Protein AF-A0A971YMZ0-F1 (afdb_monomer_lite)

pLDDT: mean 79.35, std 16.56, range [36.16, 95.31]

Structure (mmCIF, N/CA/C/O backbone):
data_AF-A0A971YMZ0-F1
#
_entry.id   AF-A0A971YMZ0-F1
#
loop_
_atom_site.group_PDB
_atom_site.id
_atom_site.type_symbol
_atom_site.label_atom_id
_atom_site.label_alt_id
_atom_site.label_comp_id
_atom_site.label_asym_id
_atom_site.label_entity_id
_atom_site.label_seq_id
_atom_site.pdbx_PDB_ins_code
_atom_site.Cartn_x
_atom_site.Cartn_y
_atom_site.Cartn_z
_atom_site.occupancy
_atom_site.B_iso_or_equiv
_atom_site.auth_seq_id
_atom_site.auth_comp_id
_atom_site.auth_asym_id
_atom_site.auth_atom_id
_atom_site.pdbx_PDB_model_num
ATOM 1 N N . MET A 1 1 ? -3.255 -7.275 -17.862 1.00 39.25 1 MET A N 1
ATOM 2 C CA . MET A 1 1 ? -3.672 -7.935 -16.607 1.00 39.25 1 MET A CA 1
ATOM 3 C C . MET A 1 1 ? -2.673 -7.471 -15.562 1.00 39.25 1 MET A C 1
ATOM 5 O O . MET A 1 1 ? -1.545 -7.945 -15.569 1.00 39.25 1 MET A O 1
ATOM 9 N N . SER A 1 2 ? -3.021 -6.406 -14.845 1.00 43.81 2 SER A N 1
ATOM 10 C CA . SER A 1 2 ? -2.084 -5.549 -14.107 1.00 43.81 2 SER A CA 1
ATOM 11 C C . SER A 1 2 ? -1.554 -6.219 -12.828 1.00 43.81 2 SER A C 1
ATOM 13 O O . SER A 1 2 ? -2.246 -7.043 -12.228 1.00 43.81 2 SER A O 1
ATOM 15 N N . ILE A 1 3 ? -0.332 -5.859 -12.408 1.00 50.25 3 ILE A N 1
ATOM 16 C CA . ILE A 1 3 ? 0.429 -6.406 -11.253 1.00 50.25 3 ILE A CA 1
ATO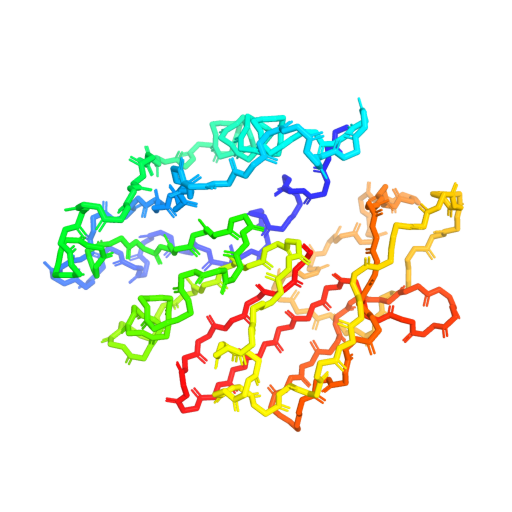M 17 C C . ILE A 1 3 ? -0.350 -6.416 -9.947 1.00 50.25 3 ILE A C 1
ATOM 19 O O . ILE A 1 3 ? -0.083 -7.233 -9.069 1.00 50.25 3 ILE A O 1
ATOM 23 N N . LEU A 1 4 ? -1.351 -5.549 -9.837 1.00 48.38 4 LEU A N 1
ATOM 24 C CA . LEU A 1 4 ? -2.265 -5.528 -8.711 1.00 48.38 4 LEU A CA 1
ATOM 25 C C . LEU A 1 4 ? -2.877 -6.899 -8.404 1.00 48.38 4 LEU A C 1
ATOM 27 O O . LEU A 1 4 ? -3.002 -7.264 -7.240 1.00 48.38 4 LEU A O 1
ATOM 31 N N . ILE A 1 5 ? -3.191 -7.696 -9.431 1.00 50.09 5 ILE A N 1
ATOM 32 C CA . ILE A 1 5 ? -3.694 -9.064 -9.248 1.00 50.09 5 ILE A CA 1
ATOM 33 C C . ILE A 1 5 ? -2.619 -9.950 -8.605 1.00 50.09 5 ILE A C 1
ATOM 35 O O . ILE A 1 5 ? -2.933 -10.796 -7.774 1.00 50.09 5 ILE A O 1
ATOM 39 N N . ILE A 1 6 ? -1.346 -9.743 -8.940 1.00 49.97 6 ILE A N 1
ATOM 40 C CA . ILE A 1 6 ? -0.251 -10.604 -8.492 1.00 49.97 6 ILE A CA 1
ATOM 41 C C . ILE A 1 6 ? 0.185 -10.278 -7.053 1.00 49.97 6 ILE A C 1
ATOM 43 O O . ILE A 1 6 ? 0.491 -11.185 -6.286 1.00 49.97 6 ILE A O 1
ATOM 47 N N . LEU A 1 7 ? 0.106 -9.015 -6.629 1.00 47.78 7 LEU A N 1
ATOM 48 C CA . LEU A 1 7 ? 0.391 -8.630 -5.240 1.00 47.78 7 LEU A CA 1
ATOM 49 C C . LEU A 1 7 ? -0.703 -9.024 -4.254 1.00 47.78 7 LEU A C 1
ATOM 51 O O . LEU A 1 7 ? -0.412 -9.475 -3.145 1.00 47.78 7 LEU A O 1
ATOM 55 N N . VAL A 1 8 ? -1.965 -8.916 -4.670 1.00 48.06 8 VAL A N 1
ATOM 56 C CA . VAL A 1 8 ? -3.108 -9.349 -3.856 1.00 48.06 8 VAL A CA 1
ATOM 57 C C . VAL A 1 8 ? -3.148 -10.886 -3.725 1.00 48.06 8 VAL A C 1
ATOM 59 O O . VAL A 1 8 ? -3.635 -11.405 -2.720 1.00 48.06 8 VAL A O 1
ATOM 62 N N . LEU A 1 9 ? -2.577 -11.624 -4.687 1.00 43.75 9 LEU A N 1
ATOM 63 C CA . LEU A 1 9 ? -2.373 -13.080 -4.613 1.00 43.75 9 LEU A CA 1
ATOM 64 C C . LEU A 1 9 ? -1.294 -13.501 -3.606 1.00 43.75 9 LEU A C 1
ATOM 66 O O . LEU A 1 9 ? -1.354 -14.604 -3.066 1.00 43.75 9 LEU A O 1
ATOM 70 N N . ALA A 1 10 ? -0.301 -12.644 -3.387 1.00 40.47 10 ALA A N 1
ATOM 71 C CA . ALA A 1 10 ? 0.931 -12.994 -2.698 1.00 40.47 10 ALA A CA 1
ATOM 72 C C . ALA A 1 10 ? 0.967 -12.474 -1.246 1.00 40.47 10 ALA A C 1
ATOM 74 O O . ALA A 1 10 ? 1.730 -12.957 -0.407 1.00 40.47 10 ALA A O 1
ATOM 75 N N . ALA A 1 11 ? 0.078 -11.541 -0.883 1.00 42.00 11 ALA A N 1
ATOM 76 C CA . ALA A 1 11 ? -0.234 -11.317 0.522 1.00 42.00 11 ALA A CA 1
ATOM 77 C C . ALA A 1 11 ? -0.819 -12.631 1.062 1.00 42.00 11 ALA A C 1
ATOM 79 O O . ALA A 1 11 ? -1.855 -13.072 0.561 1.00 42.00 11 ALA A O 1
ATOM 80 N N . PRO A 1 12 ? -0.196 -13.295 2.055 1.00 41.66 12 PRO A N 1
ATOM 81 C CA . PRO A 1 12 ? -0.757 -14.494 2.640 1.00 41.66 12 PRO A CA 1
ATOM 82 C C . PRO A 1 12 ? -1.948 -14.061 3.489 1.00 41.66 12 PRO A C 1
ATOM 84 O O . PRO A 1 12 ? -1.886 -14.007 4.715 1.00 41.66 12 PRO A O 1
ATOM 87 N N . VAL A 1 13 ? -3.067 -13.755 2.842 1.00 46.31 13 VAL A N 1
ATOM 88 C CA . VAL A 1 13 ? -4.357 -13.700 3.497 1.00 46.31 13 VAL A CA 1
ATOM 89 C C . VAL A 1 13 ? -4.740 -15.151 3.682 1.00 46.31 13 VAL A C 1
ATOM 91 O O . VAL A 1 13 ? -5.594 -15.711 2.997 1.00 46.31 13 VAL A O 1
ATOM 94 N N . ASN A 1 14 ? -4.100 -15.798 4.654 1.00 40.12 14 ASN A N 1
ATOM 95 C CA . ASN A 1 14 ? -4.758 -16.902 5.306 1.00 40.12 14 ASN A CA 1
ATOM 96 C C . ASN A 1 14 ? -5.957 -16.256 6.007 1.00 40.12 14 ASN A C 1
ATOM 98 O O . ASN A 1 14 ? -5.883 -15.823 7.153 1.00 40.12 14 ASN A O 1
ATOM 102 N N . CYS A 1 15 ? -7.047 -16.086 5.261 1.00 39.59 15 CYS A N 1
ATOM 103 C CA . CYS A 1 15 ? -8.267 -15.410 5.687 1.00 39.59 15 CYS A CA 1
ATOM 104 C C . CYS A 1 15 ? -8.826 -16.096 6.949 1.00 39.59 15 CYS A C 1
ATOM 106 O O . CYS A 1 15 ? -9.480 -15.477 7.782 1.00 39.59 15 CYS A O 1
ATOM 108 N N . ASN A 1 16 ? -8.456 -17.367 7.147 1.00 36.16 16 ASN A N 1
ATOM 109 C CA . ASN A 1 16 ? -8.701 -18.141 8.355 1.00 36.16 16 ASN A CA 1
ATOM 110 C C . ASN A 1 16 ? -7.878 -17.700 9.579 1.00 36.16 16 ASN A C 1
ATOM 112 O O . ASN A 1 16 ? -8.372 -17.858 10.685 1.00 36.16 16 ASN A O 1
ATOM 116 N N . ALA A 1 17 ? -6.674 -17.141 9.421 1.00 40.34 17 ALA A N 1
ATOM 117 C CA . ALA A 1 17 ? -5.867 -16.606 10.525 1.00 40.34 17 ALA A CA 1
ATOM 118 C C . ALA A 1 17 ? -6.336 -15.204 10.963 1.00 40.34 17 ALA A C 1
ATOM 120 O O . ALA A 1 17 ? -6.390 -14.927 12.158 1.00 40.34 17 ALA A O 1
ATOM 121 N N . LEU A 1 18 ? -6.757 -14.351 10.019 1.00 42.84 18 LEU A N 1
ATOM 122 C CA . LEU A 1 18 ? -7.286 -13.005 10.308 1.00 42.84 18 LEU A CA 1
ATOM 123 C C . LEU A 1 18 ? -8.723 -13.021 10.860 1.00 42.84 18 LEU A C 1
ATOM 125 O O . LEU A 1 18 ? -9.092 -12.141 11.633 1.00 42.84 18 LEU A O 1
ATOM 129 N N . ARG A 1 19 ? -9.526 -14.047 10.539 1.00 45.69 19 ARG A N 1
ATOM 130 C CA . ARG A 1 19 ? -10.871 -14.257 11.116 1.00 45.69 19 ARG A CA 1
ATOM 131 C C . ARG A 1 19 ? -10.877 -14.610 12.610 1.00 45.69 19 ARG A C 1
ATOM 133 O O . ARG A 1 19 ? -11.947 -14.618 13.213 1.00 45.69 19 ARG A O 1
ATOM 140 N N . VAL A 1 20 ? -9.724 -14.921 13.207 1.00 44.94 20 VAL A N 1
ATOM 141 C CA . VAL A 1 20 ? -9.616 -15.261 14.639 1.00 44.94 20 VAL A CA 1
ATOM 142 C C . VAL A 1 20 ? -9.554 -14.003 15.520 1.00 44.94 20 VAL A C 1
ATOM 144 O O . VAL A 1 20 ? -9.845 -14.073 16.716 1.00 44.94 20 VAL A O 1
ATOM 147 N N . GLU A 1 21 ? -9.261 -12.829 14.954 1.00 57.44 21 GLU A N 1
ATOM 148 C CA . GLU A 1 21 ? -9.332 -11.569 15.695 1.00 57.44 21 GLU A CA 1
ATOM 149 C C . GLU A 1 21 ? -10.782 -11.100 15.848 1.00 57.44 21 GLU A C 1
ATOM 151 O O . GLU A 1 21 ? -11.466 -10.809 14.869 1.00 57.44 21 GLU A O 1
ATOM 156 N N . LYS A 1 22 ? -11.237 -10.961 17.102 1.00 56.72 22 LYS A N 1
ATOM 157 C CA . LYS A 1 22 ? -12.625 -10.617 17.476 1.00 56.72 22 LYS A CA 1
ATOM 158 C C . LYS A 1 22 ? -13.207 -9.359 16.806 1.00 56.72 22 LYS A C 1
ATOM 160 O O . LYS A 1 22 ? -14.425 -9.212 16.815 1.00 56.72 22 LYS A O 1
ATOM 165 N N . ASN A 1 23 ? -12.376 -8.486 16.233 1.00 70.94 23 ASN A N 1
ATOM 166 C CA . ASN A 1 23 ? -12.793 -7.215 15.632 1.00 70.94 23 ASN A CA 1
ATOM 167 C C . ASN A 1 23 ? -12.508 -7.098 14.121 1.00 70.94 23 ASN A C 1
ATOM 169 O O . ASN A 1 23 ? -12.794 -6.048 13.550 1.00 70.94 23 ASN A O 1
ATOM 173 N N . CYS A 1 24 ? -11.977 -8.138 13.467 1.00 80.62 24 CYS A N 1
ATOM 174 C CA . CYS A 1 24 ? -11.703 -8.129 12.028 1.00 80.62 24 CYS A CA 1
ATOM 175 C C . CYS A 1 24 ? -12.936 -8.580 11.222 1.00 80.62 24 CYS A C 1
ATOM 177 O O . CYS A 1 24 ? -13.529 -9.620 11.506 1.00 80.62 24 CYS A O 1
ATOM 179 N N . ASN A 1 25 ? -13.327 -7.820 10.197 1.00 84.81 25 ASN A N 1
ATOM 180 C CA . ASN A 1 25 ? -14.445 -8.135 9.302 1.00 84.81 25 ASN A CA 1
ATOM 181 C C . ASN A 1 25 ? -14.030 -9.019 8.105 1.00 84.81 25 ASN A C 1
ATOM 183 O O . ASN A 1 25 ? -14.891 -9.458 7.343 1.00 84.81 25 ASN A O 1
ATOM 187 N N . GLY A 1 26 ? -12.729 -9.294 7.942 1.00 85.06 26 GLY A N 1
ATOM 188 C CA . GLY A 1 26 ? -12.182 -10.113 6.855 1.00 85.06 26 GLY A CA 1
ATOM 189 C C . GLY A 1 26 ? -12.232 -9.466 5.465 1.00 85.06 26 GLY A C 1
ATOM 190 O O . GLY A 1 26 ? -11.974 -10.158 4.483 1.00 85.06 26 GLY A O 1
ATOM 191 N N . ARG A 1 27 ? -12.590 -8.181 5.365 1.00 92.38 27 ARG A N 1
ATOM 192 C CA . ARG A 1 27 ? -12.696 -7.419 4.113 1.00 92.38 27 ARG A CA 1
ATOM 193 C C . ARG A 1 27 ? -11.502 -6.485 3.942 1.00 92.38 27 ARG A C 1
ATOM 195 O O . ARG A 1 27 ? -10.805 -6.165 4.905 1.00 92.38 27 ARG A O 1
ATOM 202 N N . VAL A 1 28 ? -11.297 -6.029 2.715 1.00 92.50 28 VAL A N 1
ATOM 203 C CA . VAL A 1 28 ? -10.295 -5.021 2.357 1.00 92.50 28 VAL A CA 1
ATOM 204 C C . VAL A 1 28 ? -10.939 -3.635 2.361 1.00 92.50 28 VAL A C 1
ATOM 206 O O . VAL A 1 28 ? -11.980 -3.438 1.740 1.00 92.50 28 VAL A O 1
ATOM 209 N N . ALA A 1 29 ? -10.326 -2.673 3.043 1.00 94.88 29 ALA A N 1
ATOM 210 C CA . ALA A 1 29 ? -10.664 -1.263 2.887 1.00 94.88 29 ALA A CA 1
ATOM 211 C C . ALA A 1 29 ? -9.838 -0.686 1.738 1.00 94.88 29 ALA A C 1
ATOM 213 O O . ALA A 1 29 ? -8.610 -0.682 1.810 1.00 94.88 29 ALA A O 1
ATOM 214 N N . VAL A 1 30 ? -10.501 -0.178 0.703 1.00 93.38 30 VAL A N 1
ATOM 215 C CA . VAL A 1 30 ? -9.860 0.598 -0.362 1.00 93.38 30 VAL A CA 1
ATOM 216 C C . VAL A 1 30 ? -10.079 2.074 -0.051 1.00 93.38 30 VAL A C 1
ATOM 218 O O . VAL A 1 30 ? -11.191 2.584 -0.193 1.00 93.38 30 VAL A O 1
ATOM 221 N N . LEU A 1 31 ? -9.030 2.736 0.431 1.00 91.81 31 LEU A N 1
ATOM 222 C CA . LEU A 1 31 ? -9.059 4.137 0.827 1.00 91.81 31 LEU A CA 1
ATOM 223 C C . LEU A 1 31 ? -9.003 5.030 -0.410 1.00 91.81 31 LEU A C 1
ATOM 225 O O . LEU A 1 31 ? -7.982 5.090 -1.101 1.00 91.81 31 LEU A O 1
ATOM 229 N N . VAL A 1 32 ? -10.110 5.723 -0.657 1.00 88.44 32 VAL A N 1
ATOM 230 C CA . VAL A 1 32 ? -10.232 6.729 -1.703 1.00 88.44 32 VAL A CA 1
ATOM 231 C C . VAL A 1 32 ? -9.985 8.130 -1.140 1.00 88.44 32 VAL A C 1
ATOM 233 O O . VAL A 1 32 ? -10.368 8.447 -0.016 1.00 88.44 32 VAL A O 1
ATOM 236 N N . ASP A 1 33 ? -9.321 8.965 -1.928 1.00 81.12 33 ASP A N 1
ATOM 237 C CA . ASP A 1 33 ? -9.038 10.363 -1.636 1.00 81.12 33 ASP A CA 1
ATOM 238 C C . ASP A 1 33 ? -10.007 11.226 -2.443 1.00 81.12 33 ASP A C 1
ATOM 240 O O . ASP A 1 33 ? -9.867 11.387 -3.658 1.00 81.12 33 ASP A O 1
ATOM 244 N N . SER A 1 34 ? -11.024 11.758 -1.766 1.00 72.75 34 SER A N 1
ATOM 245 C CA . SER A 1 34 ? -12.040 12.595 -2.405 1.00 72.75 34 SER A CA 1
ATOM 246 C C . SER A 1 34 ? -11.486 13.939 -2.892 1.00 72.75 34 SER A C 1
ATOM 248 O O . SER A 1 34 ? -12.096 14.570 -3.757 1.00 72.75 34 SER A O 1
ATOM 250 N N . SER A 1 35 ? -10.334 14.361 -2.360 1.00 70.38 35 SER A N 1
ATOM 251 C CA . SER A 1 35 ? -9.682 15.634 -2.664 1.00 70.38 35 SER A CA 1
ATOM 252 C C . SER A 1 35 ? -8.682 15.551 -3.815 1.00 70.38 35 SER A C 1
ATOM 254 O O . SER A 1 35 ? -8.153 16.583 -4.234 1.00 70.38 35 SER A O 1
ATOM 256 N N . TRP A 1 36 ? -8.434 14.346 -4.340 1.00 67.69 36 TRP A N 1
ATOM 257 C CA . TRP A 1 36 ? -7.493 14.154 -5.433 1.00 67.69 36 TRP A CA 1
ATOM 258 C C . TRP A 1 36 ? -7.927 14.940 -6.670 1.00 67.69 36 TRP A C 1
ATOM 260 O O . TRP A 1 36 ? -9.044 14.794 -7.170 1.00 67.69 36 TRP A O 1
ATOM 270 N N . ASP A 1 37 ? -7.026 15.774 -7.183 1.00 61.53 37 ASP A N 1
ATOM 271 C CA . ASP A 1 37 ? -7.283 16.533 -8.395 1.00 61.53 37 ASP A CA 1
ATOM 272 C C . ASP A 1 37 ? -7.170 15.621 -9.624 1.00 61.53 37 ASP A C 1
ATOM 274 O O . ASP A 1 37 ? -6.093 15.370 -10.170 1.00 61.53 37 ASP A O 1
ATOM 278 N N . TYR A 1 38 ? -8.329 15.141 -10.076 1.00 54.41 38 TYR A N 1
ATOM 279 C CA . TYR A 1 38 ? -8.496 14.302 -11.263 1.00 54.41 38 TYR A CA 1
ATOM 280 C C . TYR A 1 38 ? -8.008 14.959 -12.567 1.00 54.41 38 TYR A C 1
ATOM 282 O O . TYR A 1 38 ? -7.913 14.271 -13.581 1.00 54.41 38 TYR A O 1
ATOM 290 N N . SER A 1 39 ? -7.701 16.263 -12.567 1.00 47.25 39 SER A N 1
ATOM 291 C CA . SER A 1 39 ? -7.173 16.980 -13.735 1.00 47.25 39 SER A CA 1
ATOM 292 C C . SER A 1 39 ? -5.649 16.899 -13.890 1.00 47.25 39 SER A C 1
ATOM 294 O O . SER A 1 39 ? -5.143 17.162 -14.980 1.00 47.25 39 SER A O 1
ATOM 296 N N . HIS A 1 40 ? -4.928 16.480 -12.843 1.00 46.41 40 HIS A N 1
ATOM 297 C CA . HIS A 1 40 ? -3.467 16.326 -12.841 1.00 46.41 40 HIS A CA 1
ATOM 298 C C . HIS A 1 40 ? -3.008 14.853 -12.831 1.00 46.41 40 HIS A C 1
ATOM 300 O O . HIS A 1 40 ? -1.835 14.564 -12.599 1.00 46.41 40 HIS A O 1
ATOM 306 N N . GLY A 1 41 ? -3.915 13.913 -13.116 1.00 46.53 41 GLY A N 1
ATOM 307 C CA . GLY A 1 41 ? -3.558 12.532 -13.443 1.00 46.53 41 GLY A CA 1
ATOM 308 C C . GLY A 1 41 ? -3.038 12.431 -14.877 1.00 46.53 41 GLY A C 1
ATOM 309 O O . GLY A 1 41 ? -3.583 13.055 -15.787 1.00 46.53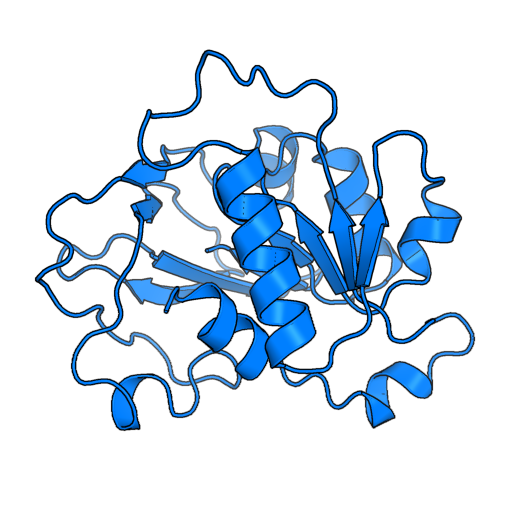 41 GLY A O 1
ATOM 310 N N . TRP A 1 42 ? -1.981 11.650 -15.097 1.00 50.50 42 TRP A N 1
ATOM 311 C CA . TRP A 1 42 ? -1.512 11.329 -16.445 1.00 50.50 42 TRP A CA 1
ATOM 312 C C . TRP A 1 42 ? -2.654 10.695 -17.251 1.00 50.50 42 TRP A C 1
ATOM 314 O O . TRP A 1 42 ? -3.419 9.895 -16.717 1.00 50.50 42 TRP A O 1
ATOM 324 N N . SER A 1 43 ? -2.761 11.005 -18.547 1.00 47.31 43 SER A N 1
ATOM 325 C CA . SER A 1 43 ? -3.870 10.555 -19.411 1.00 47.31 43 SER A CA 1
ATOM 326 C C . SER A 1 43 ? -4.035 9.031 -19.524 1.00 47.31 43 SER A C 1
ATOM 328 O O . SER A 1 43 ? -5.055 8.566 -20.023 1.00 47.31 43 SER A O 1
ATOM 330 N N . GLU A 1 44 ? -3.032 8.265 -19.095 1.00 49.16 44 GLU A N 1
ATOM 331 C CA . GLU A 1 44 ? -2.977 6.801 -19.168 1.00 49.16 44 GLU A CA 1
ATOM 332 C C . GLU A 1 44 ? -3.257 6.122 -17.812 1.00 49.16 44 GLU A C 1
ATOM 334 O O . GLU A 1 44 ? -3.573 4.937 -17.784 1.00 49.16 44 GLU A O 1
ATOM 339 N N . THR A 1 45 ? -3.192 6.859 -16.694 1.00 56.81 45 THR A N 1
ATOM 340 C CA . THR A 1 45 ? -3.417 6.357 -15.325 1.00 56.81 45 THR A CA 1
ATOM 341 C C . THR A 1 45 ? -4.155 7.411 -14.496 1.00 56.81 45 THR A C 1
ATOM 343 O O . THR A 1 45 ? -3.590 8.086 -13.634 1.00 56.81 45 THR A O 1
ATOM 346 N N . ASP A 1 46 ? -5.448 7.590 -14.775 1.00 69.69 46 ASP A N 1
ATOM 347 C CA . ASP A 1 46 ? -6.294 8.405 -13.910 1.00 69.69 46 ASP A CA 1
ATOM 348 C C . ASP A 1 46 ? -6.543 7.678 -12.575 1.00 69.69 46 ASP A C 1
ATOM 350 O O . ASP A 1 46 ? -6.600 6.449 -12.491 1.00 69.69 46 ASP A O 1
ATOM 354 N N . TYR A 1 47 ? -6.672 8.447 -11.491 1.00 75.44 47 TYR A N 1
ATOM 355 C CA . TYR A 1 47 ? -6.895 7.918 -10.140 1.00 75.44 47 TYR A CA 1
ATOM 356 C C . TYR A 1 47 ? -8.058 6.911 -10.091 1.00 75.44 47 TYR A C 1
ATOM 358 O O . TYR A 1 47 ? -7.980 5.864 -9.450 1.00 75.44 47 TYR A O 1
ATOM 366 N N . VAL A 1 48 ? -9.129 7.212 -10.832 1.00 78.62 48 VAL A N 1
ATOM 367 C CA . VAL A 1 48 ? -10.314 6.358 -10.958 1.00 78.62 48 VAL A CA 1
ATOM 368 C C . VAL A 1 48 ? -9.984 5.037 -11.655 1.00 78.62 48 VAL A C 1
ATOM 370 O O . VAL A 1 48 ? -10.484 3.994 -11.234 1.00 78.62 48 VAL A O 1
ATOM 373 N N . GLY A 1 49 ? -9.137 5.049 -12.683 1.00 77.75 49 GLY A N 1
ATOM 374 C CA . GLY A 1 49 ? -8.640 3.860 -13.364 1.00 77.75 49 GLY A CA 1
ATOM 375 C C . GLY A 1 49 ? -7.890 2.933 -12.419 1.00 77.75 49 GLY A C 1
ATOM 376 O O . GLY A 1 49 ? -8.202 1.744 -12.384 1.00 77.75 49 GLY A O 1
ATOM 377 N N . ILE A 1 50 ? -7.000 3.472 -11.581 1.00 77.31 50 ILE A N 1
ATOM 378 C CA . ILE A 1 50 ? -6.256 2.683 -10.585 1.00 77.31 50 ILE A CA 1
ATOM 379 C C . ILE A 1 50 ? -7.211 2.065 -9.560 1.00 77.31 50 ILE A C 1
ATOM 381 O O . ILE A 1 50 ? -7.139 0.864 -9.301 1.00 77.31 50 ILE A O 1
ATOM 385 N N . VAL A 1 51 ? -8.153 2.850 -9.019 1.00 82.81 51 VAL A N 1
ATOM 386 C CA . VAL A 1 51 ? -9.179 2.330 -8.098 1.00 82.81 51 VAL A CA 1
ATOM 387 C C . VAL A 1 51 ? -9.994 1.223 -8.767 1.00 82.81 51 VAL A C 1
ATOM 389 O O . VAL A 1 51 ? -10.228 0.185 -8.155 1.00 82.81 51 VAL A O 1
ATOM 392 N N . ARG A 1 52 ? -10.400 1.402 -10.029 1.00 82.50 52 ARG A N 1
ATOM 393 C CA . ARG A 1 52 ? -11.175 0.405 -10.779 1.00 82.50 52 ARG A CA 1
ATOM 394 C C . ARG A 1 52 ? -10.384 -0.874 -11.023 1.00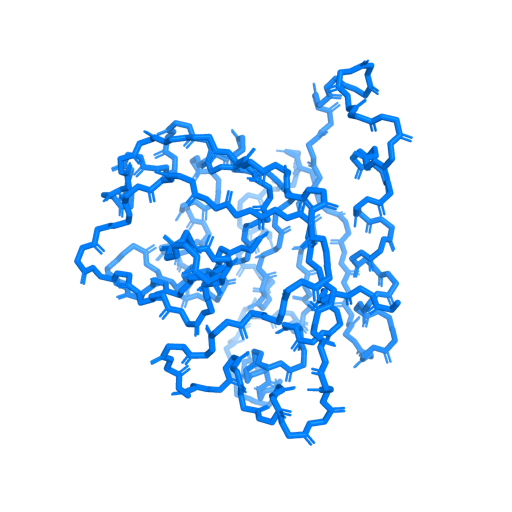 82.50 52 ARG A C 1
ATOM 396 O O . ARG A 1 52 ? -10.944 -1.962 -10.910 1.00 82.50 52 ARG A O 1
ATOM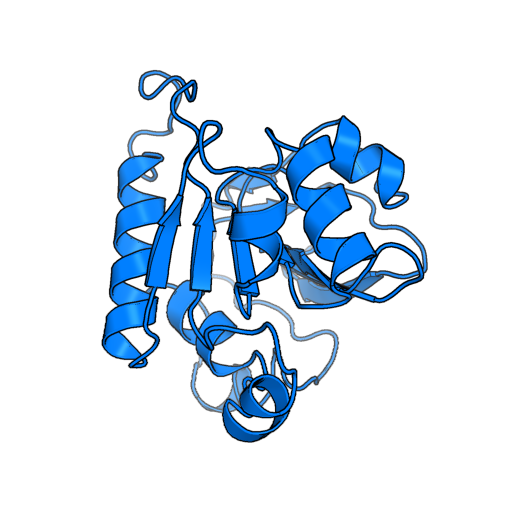 403 N N . GLU A 1 53 ? -9.111 -0.772 -11.385 1.00 79.81 53 GLU A N 1
ATOM 404 C CA . GLU A 1 53 ? -8.251 -1.945 -11.555 1.00 79.81 53 GLU A CA 1
ATOM 405 C C . GLU A 1 53 ? -8.035 -2.672 -10.230 1.00 79.81 53 GLU A C 1
ATOM 407 O O . GLU A 1 53 ? -8.067 -3.902 -10.195 1.00 79.81 53 GLU A O 1
ATOM 412 N N . LEU A 1 54 ? -7.915 -1.922 -9.133 1.00 83.12 54 LEU A N 1
ATOM 413 C CA . LEU A 1 54 ? -7.799 -2.468 -7.789 1.00 83.12 54 LEU A CA 1
ATOM 414 C C . LEU A 1 54 ? -9.022 -3.246 -7.351 1.00 83.12 54 LEU A C 1
ATOM 416 O O . LEU A 1 54 ? -8.905 -4.396 -6.927 1.00 83.12 54 LEU A O 1
ATOM 420 N N . THR A 1 55 ? -10.197 -2.652 -7.484 1.00 86.69 55 THR A N 1
ATOM 421 C CA . THR A 1 55 ? -11.435 -3.335 -7.130 1.00 86.69 55 THR A CA 1
ATOM 422 C C . THR A 1 55 ? -11.687 -4.531 -8.043 1.00 86.69 55 THR A C 1
ATOM 424 O O . THR A 1 55 ? -12.005 -5.603 -7.541 1.00 86.69 55 THR A O 1
ATOM 427 N N . SER A 1 56 ? -11.421 -4.412 -9.349 1.00 84.56 56 SER A N 1
ATOM 428 C CA . SER A 1 56 ? -11.532 -5.537 -10.293 1.00 84.56 56 SER A CA 1
ATOM 429 C C . SER A 1 56 ? -10.597 -6.695 -9.928 1.00 84.56 56 SER A C 1
ATOM 431 O O . SER A 1 56 ? -10.977 -7.860 -10.035 1.00 84.56 56 SER A O 1
ATOM 433 N N . ALA A 1 57 ? -9.374 -6.396 -9.476 1.00 81.31 57 ALA A N 1
ATOM 434 C CA . ALA A 1 57 ? -8.433 -7.405 -9.002 1.00 81.31 57 ALA A CA 1
ATOM 435 C C . ALA A 1 57 ? -8.943 -8.103 -7.733 1.00 81.31 57 ALA A C 1
ATOM 437 O O . ALA A 1 57 ? -8.901 -9.329 -7.646 1.00 81.31 57 ALA A O 1
ATOM 438 N N . LEU A 1 58 ? -9.467 -7.341 -6.769 1.00 85.62 58 LEU A N 1
ATOM 439 C CA . LEU A 1 58 ? -10.052 -7.884 -5.542 1.00 85.62 58 LEU A CA 1
ATOM 440 C C . LEU A 1 58 ? -11.257 -8.788 -5.843 1.00 85.62 58 LEU A C 1
ATOM 442 O O . LEU A 1 58 ? -11.330 -9.891 -5.301 1.00 85.62 58 LEU A O 1
ATOM 446 N N . GLU A 1 59 ? -12.145 -8.372 -6.750 1.00 86.38 59 GLU A N 1
ATOM 447 C CA . GLU A 1 59 ? -13.286 -9.175 -7.210 1.00 86.38 59 GLU A CA 1
ATOM 448 C C . GLU A 1 59 ? -12.839 -10.468 -7.889 1.00 86.38 59 GLU A C 1
ATOM 450 O O . GLU A 1 59 ? -13.320 -11.546 -7.535 1.00 86.38 59 GLU A O 1
ATOM 455 N N . TYR A 1 60 ? -11.892 -10.377 -8.828 1.00 80.94 60 TYR A N 1
ATOM 456 C CA . TYR A 1 60 ? -11.343 -11.535 -9.537 1.00 80.94 60 TYR A CA 1
ATOM 457 C C . TYR A 1 60 ? -10.754 -12.573 -8.573 1.00 80.94 60 TYR A C 1
ATOM 459 O O . TYR A 1 60 ? -10.888 -13.778 -8.785 1.00 80.94 60 TYR A O 1
ATOM 467 N N . LEU A 1 61 ? -10.136 -12.105 -7.489 1.00 78.44 61 LEU A N 1
ATOM 468 C CA . LEU A 1 61 ? -9.517 -12.938 -6.461 1.00 78.44 61 LEU A CA 1
ATOM 469 C C . LEU A 1 61 ? -10.485 -13.378 -5.351 1.00 78.44 61 LEU A C 1
ATOM 471 O O . LEU A 1 61 ? -10.095 -14.134 -4.462 1.00 78.44 61 LEU A O 1
ATOM 475 N N . GLY A 1 62 ? -11.747 -12.942 -5.397 1.00 82.44 62 GLY A N 1
ATOM 476 C CA . GLY A 1 62 ? -12.776 -13.311 -4.425 1.00 82.44 62 GLY A CA 1
ATOM 477 C C . GLY A 1 62 ? -12.654 -12.608 -3.069 1.00 82.44 62 GLY A C 1
ATOM 478 O O . GLY A 1 62 ? -13.249 -13.066 -2.089 1.00 82.44 62 GLY A O 1
ATOM 479 N N . TYR A 1 63 ? -11.907 -11.506 -2.984 1.00 83.69 63 TYR A N 1
ATOM 480 C CA . TYR A 1 63 ? -11.839 -10.684 -1.779 1.00 83.69 63 TYR A CA 1
ATOM 481 C C . TYR A 1 63 ? -13.058 -9.764 -1.681 1.00 83.69 63 TYR A C 1
ATOM 483 O O . TYR A 1 63 ? -13.374 -9.009 -2.597 1.00 83.69 63 TYR A O 1
ATOM 491 N N . GLY A 1 64 ? -13.727 -9.781 -0.525 1.00 90.25 64 GLY A N 1
ATOM 492 C CA . GLY A 1 64 ? -14.708 -8.750 -0.196 1.00 90.25 64 GLY A CA 1
ATOM 493 C C . GLY A 1 64 ? -13.998 -7.435 0.117 1.00 90.25 64 GLY A C 1
ATOM 494 O O . GLY A 1 64 ? -13.054 -7.431 0.909 1.00 90.25 64 GLY A O 1
ATOM 495 N N . TYR A 1 65 ? -14.460 -6.330 -0.461 1.00 92.69 65 TYR A N 1
ATOM 496 C CA . TYR A 1 65 ? -13.876 -5.011 -0.240 1.00 92.69 65 TYR A CA 1
ATOM 497 C C . TYR A 1 65 ? -14.950 -3.936 -0.081 1.00 92.69 65 TYR A C 1
ATOM 499 O O . TYR A 1 65 ? -16.066 -4.094 -0.577 1.00 92.69 65 TYR A O 1
ATOM 507 N N . ASP A 1 66 ? -14.595 -2.847 0.593 1.00 94.62 66 ASP A N 1
ATOM 508 C CA . ASP A 1 66 ? -15.398 -1.630 0.682 1.00 94.62 66 ASP A CA 1
ATOM 509 C C . ASP A 1 66 ? -14.546 -0.428 0.266 1.00 94.62 66 ASP A C 1
ATOM 511 O O . ASP A 1 66 ? -13.374 -0.327 0.636 1.00 94.62 66 ASP A O 1
ATOM 515 N N . LEU A 1 67 ? -15.138 0.482 -0.511 1.00 92.94 67 LEU A N 1
ATOM 516 C CA . LEU A 1 67 ? -14.546 1.795 -0.756 1.00 92.94 67 LEU A CA 1
ATOM 517 C C . LEU A 1 67 ? -14.808 2.665 0.476 1.00 92.94 67 LEU A C 1
ATOM 519 O O . LEU A 1 67 ? -15.962 2.850 0.864 1.00 92.94 67 LEU A O 1
ATOM 523 N N . VAL A 1 68 ? -13.747 3.188 1.081 1.00 93.12 68 VAL A N 1
ATOM 524 C CA . VAL A 1 68 ? -13.814 4.046 2.270 1.00 93.12 68 VAL A CA 1
ATOM 525 C C . VAL A 1 68 ? -13.130 5.371 1.983 1.00 93.12 68 VAL A C 1
ATOM 527 O O . VAL A 1 68 ? -12.154 5.415 1.245 1.00 93.12 68 VAL A O 1
ATOM 530 N N . ASP A 1 69 ? -13.624 6.447 2.574 1.00 90.44 69 ASP A N 1
ATOM 531 C CA . ASP A 1 69 ? -13.097 7.799 2.390 1.00 90.44 69 ASP A CA 1
ATOM 532 C C . ASP A 1 69 ? -12.638 8.403 3.730 1.00 90.44 69 ASP A C 1
ATOM 534 O O . ASP A 1 69 ? -12.655 7.752 4.786 1.00 90.44 69 ASP A O 1
ATOM 538 N N . GLU A 1 70 ? -12.249 9.675 3.701 1.00 85.56 70 GLU A N 1
ATOM 539 C CA . GLU A 1 70 ? -11.834 10.441 4.875 1.00 85.56 70 GLU A CA 1
ATOM 540 C C . GLU A 1 70 ? -12.917 10.550 5.966 1.00 85.56 70 GLU A C 1
ATOM 542 O O . GLU A 1 70 ? -12.597 10.800 7.130 1.00 85.56 70 GLU A O 1
ATOM 547 N N . LYS A 1 71 ? -14.196 10.338 5.627 1.00 90.00 71 LYS A N 1
ATOM 548 C CA . LYS A 1 71 ? -15.324 10.439 6.568 1.00 90.00 71 LYS A CA 1
ATOM 549 C C . LYS A 1 71 ? -15.538 9.158 7.353 1.00 90.00 71 LYS A C 1
ATOM 551 O O . LYS A 1 71 ? -16.190 9.188 8.397 1.00 90.00 71 LYS A O 1
ATOM 556 N N . THR A 1 72 ? -15.004 8.038 6.875 1.00 93.19 72 THR A N 1
ATOM 557 C CA . THR A 1 72 ? -15.064 6.776 7.612 1.00 93.19 72 THR A CA 1
ATOM 558 C C . THR A 1 72 ? -14.338 6.964 8.956 1.00 93.19 72 THR A C 1
ATOM 560 O O . THR A 1 72 ? -13.214 7.461 8.980 1.00 93.19 72 THR A O 1
ATOM 563 N N . PRO A 1 73 ? -14.906 6.608 10.113 1.00 95.12 73 PRO A N 1
ATOM 564 C CA . PRO A 1 73 ? -14.195 6.732 11.384 1.00 95.12 73 PRO A CA 1
ATOM 565 C C . PRO A 1 73 ? -12.979 5.801 11.464 1.00 95.12 73 PRO A C 1
ATOM 567 O O . PRO A 1 73 ? -13.020 4.673 10.976 1.00 95.12 73 PRO A O 1
ATOM 570 N N . GLN A 1 74 ? -11.911 6.229 12.142 1.00 95.00 74 GLN A N 1
ATOM 571 C CA . GLN A 1 74 ? -10.703 5.409 12.327 1.00 95.00 74 GLN A CA 1
ATOM 572 C C . GLN A 1 74 ? -11.011 4.050 12.989 1.00 95.00 74 GLN A C 1
ATOM 574 O O . GLN A 1 74 ? -10.524 3.016 12.547 1.00 95.00 74 GLN A O 1
ATOM 579 N N . GLN A 1 75 ? -11.899 4.031 13.987 1.00 93.44 75 GLN A N 1
ATOM 580 C CA . GLN A 1 75 ? -12.333 2.802 14.671 1.00 93.44 75 GLN A CA 1
ATOM 581 C C . GLN A 1 75 ? -13.044 1.815 13.735 1.00 93.44 75 GLN A C 1
ATOM 583 O O . GLN A 1 75 ? -12.998 0.606 13.948 1.00 93.44 75 GLN A O 1
ATOM 588 N N . GLU A 1 76 ? -13.732 2.323 12.711 1.00 94.00 76 GLU A N 1
ATOM 589 C CA . GLU A 1 76 ? -14.365 1.488 11.694 1.00 94.00 76 GLU A CA 1
ATOM 590 C C . GLU A 1 76 ? -13.326 0.967 10.699 1.00 94.00 76 GLU A C 1
ATOM 592 O O . GLU A 1 76 ? -13.355 -0.214 10.351 1.00 94.00 76 GLU A O 1
ATOM 597 N N . LEU A 1 77 ? -12.358 1.807 10.322 1.00 94.38 77 LEU A N 1
ATOM 598 C CA . LEU A 1 77 ? -11.231 1.426 9.472 1.00 94.38 77 LEU A CA 1
ATOM 599 C C . LEU A 1 77 ? -10.408 0.280 10.082 1.00 94.38 77 LEU A C 1
ATOM 601 O O . LEU A 1 77 ? -10.029 -0.659 9.392 1.00 94.38 77 LEU A O 1
ATOM 605 N N . GLU A 1 78 ? -10.190 0.294 11.395 1.00 94.00 78 GLU A N 1
ATOM 606 C CA . GLU A 1 78 ? -9.447 -0.745 12.127 1.00 94.00 78 GLU A CA 1
ATOM 607 C C . GLU A 1 78 ? -10.141 -2.116 12.148 1.00 94.00 78 GLU A C 1
ATOM 609 O O . GLU A 1 78 ? -9.561 -3.110 12.597 1.00 94.00 78 GLU A O 1
ATOM 614 N N . ARG A 1 79 ? -11.376 -2.216 11.643 1.00 93.62 79 ARG A N 1
ATOM 615 C CA . ARG A 1 79 ? -12.079 -3.496 11.490 1.00 93.62 79 ARG A CA 1
ATOM 616 C C . ARG A 1 79 ? -11.682 -4.241 10.222 1.00 93.62 79 ARG A C 1
ATOM 618 O O . ARG A 1 79 ? -11.977 -5.427 10.129 1.00 93.62 79 ARG A O 1
ATOM 625 N N . TYR A 1 80 ? -11.038 -3.591 9.259 1.00 93.31 80 TYR A N 1
ATOM 626 C CA . TYR A 1 80 ? -10.658 -4.228 8.000 1.00 93.31 80 TYR A CA 1
ATOM 627 C C . TYR A 1 80 ? -9.421 -5.111 8.155 1.00 93.31 80 TYR A C 1
ATOM 629 O O . TYR A 1 80 ? -8.585 -4.900 9.030 1.00 93.31 80 TYR A O 1
ATOM 637 N N . ALA A 1 81 ? -9.326 -6.147 7.325 1.00 91.19 81 ALA A N 1
ATOM 638 C CA . ALA A 1 81 ? -8.200 -7.074 7.330 1.00 91.19 81 ALA A CA 1
ATOM 639 C C . ALA A 1 81 ? -6.954 -6.467 6.672 1.00 91.19 81 ALA A C 1
ATOM 641 O O . ALA A 1 81 ? -5.834 -6.787 7.064 1.00 91.19 81 ALA A O 1
ATOM 642 N N . ILE A 1 82 ? -7.163 -5.620 5.663 1.00 92.69 82 ILE A N 1
ATOM 643 C CA . ILE A 1 82 ? -6.125 -4.939 4.888 1.00 92.69 82 ILE A CA 1
ATOM 644 C C . ILE A 1 82 ? -6.623 -3.531 4.582 1.00 92.69 82 ILE A C 1
ATOM 646 O O . ILE A 1 82 ? -7.797 -3.357 4.243 1.00 92.69 82 ILE A O 1
ATOM 650 N N . LEU A 1 83 ? -5.720 -2.558 4.658 1.00 94.69 83 LEU A N 1
ATOM 651 C CA . LEU A 1 83 ? -5.935 -1.219 4.124 1.00 94.69 83 LEU A CA 1
ATOM 652 C C . LEU A 1 83 ? -5.146 -1.073 2.822 1.00 94.69 83 LEU A C 1
ATOM 654 O O . LEU A 1 83 ? -3.941 -1.299 2.809 1.00 94.69 83 LEU A O 1
ATOM 658 N N . MET A 1 84 ? -5.809 -0.694 1.738 1.00 93.25 84 MET A N 1
ATOM 659 C CA . MET A 1 84 ? -5.181 -0.397 0.454 1.00 93.25 84 MET A CA 1
ATOM 660 C C . MET A 1 84 ? -5.434 1.065 0.111 1.00 93.25 84 MET A C 1
ATOM 662 O O . MET A 1 84 ? -6.583 1.475 -0.015 1.00 93.25 84 MET A O 1
ATOM 666 N N . ALA A 1 85 ? -4.375 1.853 -0.026 1.00 90.88 85 ALA A N 1
ATOM 667 C CA . ALA A 1 85 ? -4.442 3.266 -0.358 1.00 90.88 85 ALA A CA 1
ATOM 668 C C . ALA A 1 85 ? -3.757 3.507 -1.704 1.00 90.88 85 ALA A C 1
ATOM 670 O O . ALA A 1 85 ? -2.605 3.125 -1.908 1.00 90.88 85 ALA A O 1
ATOM 671 N N . VAL A 1 86 ? -4.457 4.155 -2.636 1.00 82.00 86 VAL A N 1
ATOM 672 C CA . VAL A 1 86 ? -3.865 4.510 -3.939 1.00 82.00 86 VAL A CA 1
ATOM 673 C C . VAL A 1 86 ? -2.720 5.508 -3.757 1.00 82.00 86 VAL A C 1
ATOM 675 O O . VAL A 1 86 ? -1.712 5.433 -4.454 1.00 82.00 86 VAL A O 1
ATOM 678 N N . THR A 1 87 ? -2.853 6.405 -2.780 1.00 84.62 87 THR A N 1
ATOM 679 C CA . THR A 1 87 ? -1.853 7.407 -2.409 1.00 84.62 87 THR A CA 1
ATOM 680 C C . THR A 1 87 ? -1.690 7.452 -0.888 1.00 84.62 87 THR A C 1
ATOM 682 O O . THR A 1 87 ? -2.602 7.142 -0.124 1.00 84.62 87 THR A O 1
ATOM 685 N N . GLY A 1 88 ? -0.517 7.877 -0.436 1.00 86.56 88 GLY A N 1
ATOM 686 C CA . GLY A 1 88 ? -0.162 8.130 0.957 1.00 86.56 88 GLY A CA 1
ATOM 687 C C . GLY A 1 88 ? -0.556 9.527 1.440 1.00 86.56 88 GLY A C 1
ATOM 688 O O . GLY A 1 88 ? -0.001 9.999 2.429 1.00 86.56 88 GLY A O 1
ATOM 689 N N . SER A 1 89 ? -1.476 10.216 0.749 1.00 86.81 89 SER A N 1
ATOM 690 C CA . SER A 1 89 ? -1.917 11.574 1.108 1.00 86.81 89 SER A CA 1
ATOM 691 C C . SER A 1 89 ? -2.581 11.624 2.485 1.00 86.81 89 SER A C 1
ATOM 693 O O . SER A 1 89 ? -2.411 12.594 3.216 1.00 86.81 89 SER A O 1
ATOM 695 N N . GLN A 1 90 ? -3.268 10.551 2.883 1.00 89.88 90 GLN A N 1
ATOM 696 C CA . GLN A 1 90 ? -3.880 10.396 4.207 1.00 89.88 90 GLN A CA 1
ATOM 697 C C . GLN A 1 90 ? -2.912 9.738 5.210 1.00 89.88 90 GLN A C 1
ATOM 699 O O . GLN A 1 90 ? -3.253 8.749 5.866 1.00 89.88 90 GLN A O 1
ATOM 704 N N . GLY A 1 91 ? -1.688 10.266 5.307 1.00 92.12 91 GLY A N 1
ATOM 705 C CA . GLY A 1 91 ? -0.574 9.671 6.052 1.00 92.12 91 GLY A CA 1
ATOM 706 C C . GLY A 1 91 ? -0.900 9.337 7.511 1.00 92.12 91 GLY A C 1
ATOM 707 O O . GLY A 1 91 ? -0.758 8.181 7.911 1.00 92.12 91 GLY A O 1
ATOM 708 N N . GLU A 1 92 ? -1.406 10.297 8.292 1.00 92.75 92 GLU A N 1
ATOM 709 C CA . GLU A 1 92 ? -1.805 10.078 9.697 1.00 92.75 92 GLU A CA 1
ATOM 710 C C . GLU A 1 92 ? -2.791 8.908 9.867 1.00 92.75 92 GLU A C 1
ATOM 712 O O . GLU A 1 92 ? -2.657 8.077 10.771 1.00 92.75 92 GLU A O 1
ATOM 717 N N . ARG A 1 93 ? -3.774 8.814 8.970 1.00 93.81 93 ARG A N 1
ATOM 718 C CA . ARG A 1 93 ? -4.830 7.797 9.001 1.00 93.81 93 ARG A CA 1
ATOM 719 C C . ARG A 1 93 ? -4.287 6.410 8.657 1.00 93.81 93 ARG A C 1
ATOM 721 O O . ARG A 1 93 ? -4.585 5.431 9.344 1.00 93.81 93 ARG A O 1
ATOM 728 N N . ILE A 1 94 ? -3.446 6.343 7.626 1.00 95.25 94 ILE A N 1
ATOM 729 C CA . ILE A 1 94 ? -2.752 5.124 7.202 1.00 95.25 94 ILE A CA 1
ATOM 730 C C . ILE A 1 94 ? -1.849 4.607 8.331 1.00 95.25 94 ILE A C 1
ATOM 732 O O . ILE A 1 94 ? -1.925 3.432 8.698 1.00 95.25 94 ILE A O 1
ATOM 736 N N . LEU A 1 95 ? -1.052 5.493 8.935 1.00 95.31 95 LEU A N 1
ATOM 737 C CA . LEU A 1 95 ? -0.175 5.176 10.066 1.00 95.31 95 LEU A CA 1
ATOM 738 C C . LEU A 1 95 ? -0.962 4.702 11.290 1.00 95.31 95 LEU A C 1
ATOM 740 O O . LEU A 1 95 ? -0.572 3.730 11.939 1.00 95.31 95 LEU A O 1
ATOM 744 N N . SER A 1 96 ? -2.079 5.363 11.601 1.00 95.06 96 SER A N 1
ATOM 745 C CA . SER A 1 96 ? -2.944 4.993 12.725 1.00 95.06 96 SER A CA 1
ATOM 746 C C . SER A 1 96 ? -3.507 3.585 12.554 1.00 95.06 96 SER A C 1
ATOM 748 O O . SER A 1 96 ? -3.456 2.792 13.493 1.00 95.06 96 SER A O 1
ATOM 750 N N . TYR A 1 97 ? -3.957 3.227 11.346 1.00 95.31 97 TYR A N 1
ATOM 751 C CA . TYR A 1 97 ? -4.407 1.866 11.052 1.00 95.31 97 TYR A CA 1
ATOM 752 C C . TYR A 1 97 ? -3.260 0.854 11.174 1.00 95.31 97 TYR A C 1
ATOM 754 O O . TYR A 1 97 ? -3.401 -0.150 11.877 1.00 95.31 97 TYR A O 1
ATOM 762 N N . GLY A 1 98 ? -2.119 1.114 10.524 1.00 93.75 98 GLY A N 1
ATOM 763 C CA . GLY A 1 98 ? -0.987 0.183 10.494 1.00 93.75 98 GLY A CA 1
ATOM 764 C C . GLY A 1 98 ? -0.428 -0.093 11.890 1.00 93.75 98 GLY A C 1
ATOM 765 O O . GLY A 1 98 ? -0.238 -1.248 12.270 1.00 93.75 98 GLY A O 1
ATOM 766 N N . LYS A 1 99 ? -0.258 0.955 12.701 1.00 93.00 99 LYS A N 1
ATOM 767 C CA . LYS A 1 99 ? 0.231 0.845 14.080 1.00 93.00 99 LYS A CA 1
ATOM 768 C C . LYS A 1 99 ? -0.817 0.278 15.037 1.00 93.00 99 LYS A C 1
ATOM 770 O O . LYS A 1 99 ? -0.467 -0.490 15.929 1.00 93.00 99 LYS A O 1
ATOM 775 N N . GLY A 1 100 ? -2.082 0.671 14.879 1.00 91.31 100 GLY A N 1
ATOM 776 C CA . GLY A 1 100 ? -3.177 0.252 15.755 1.00 91.31 100 GLY A CA 1
ATOM 777 C C . GLY A 1 100 ? -3.562 -1.215 15.578 1.00 91.31 100 GLY A C 1
ATOM 778 O O . GLY A 1 100 ? -3.910 -1.881 16.551 1.00 91.31 100 GLY A O 1
ATOM 779 N N . THR A 1 101 ? -3.461 -1.734 14.352 1.00 91.44 101 THR A N 1
ATOM 780 C CA . THR A 1 101 ? -3.875 -3.107 14.023 1.00 91.44 101 THR A CA 1
ATOM 781 C C . THR A 1 101 ? -2.709 -4.073 13.832 1.00 91.44 101 THR A C 1
ATOM 783 O O . THR A 1 101 ? -2.890 -5.275 13.998 1.00 91.44 101 THR A O 1
ATOM 786 N N . GLY A 1 102 ? -1.526 -3.585 13.439 1.00 90.75 102 GLY A N 1
ATOM 787 C CA . GLY A 1 102 ? -0.416 -4.429 12.986 1.00 90.75 102 GLY A CA 1
ATOM 788 C C . GLY A 1 102 ? -0.696 -5.181 11.676 1.00 90.75 102 GLY A C 1
ATOM 789 O O . GLY A 1 102 ? 0.097 -6.039 11.288 1.00 90.75 102 GLY A O 1
ATOM 790 N N . ARG A 1 103 ? -1.821 -4.898 11.006 1.00 90.06 103 ARG A N 1
ATOM 791 C CA . ARG A 1 103 ? -2.248 -5.568 9.773 1.00 90.06 103 ARG A CA 1
ATOM 792 C C . ARG A 1 103 ? -1.622 -4.915 8.535 1.00 90.06 103 ARG A C 1
ATOM 794 O O . ARG A 1 103 ? -1.184 -3.766 8.615 1.00 90.06 103 ARG A O 1
ATOM 801 N N . PRO A 1 104 ? -1.608 -5.619 7.387 1.00 92.38 104 PRO A N 1
ATOM 802 C CA . PRO A 1 104 ? -0.998 -5.100 6.173 1.00 92.38 104 PRO A CA 1
ATOM 803 C C . PRO A 1 104 ? -1.663 -3.811 5.681 1.00 92.38 104 PRO A C 1
ATOM 805 O O . PRO A 1 104 ? -2.894 -3.706 5.606 1.00 92.38 104 PRO A O 1
ATOM 808 N N . VAL A 1 105 ? -0.815 -2.866 5.293 1.00 94.44 105 VAL A N 1
ATOM 809 C CA . VAL A 1 105 ? -1.152 -1.660 4.542 1.00 94.44 105 VAL A CA 1
ATOM 810 C C . VAL A 1 105 ? -0.467 -1.749 3.186 1.00 94.44 105 VAL A C 1
ATOM 812 O O . VAL A 1 105 ? 0.744 -1.938 3.128 1.00 94.44 105 VAL A O 1
ATOM 815 N N . VAL A 1 106 ? -1.218 -1.580 2.102 1.00 92.50 106 VAL A N 1
ATOM 816 C CA . VAL A 1 106 ? -0.668 -1.462 0.746 1.00 92.50 106 VAL A CA 1
ATOM 817 C C . VAL A 1 106 ? -0.818 -0.018 0.292 1.00 92.50 106 VAL A C 1
ATOM 819 O O . VAL A 1 106 ? -1.929 0.510 0.309 1.00 92.50 106 VAL A O 1
ATOM 822 N N . VAL A 1 107 ? 0.279 0.624 -0.096 1.00 90.31 107 VAL A N 1
ATOM 823 C CA . VAL A 1 107 ? 0.290 1.986 -0.636 1.00 90.31 107 VAL A CA 1
ATOM 824 C C . VAL A 1 107 ? 0.881 1.938 -2.032 1.00 90.31 107 VAL A C 1
ATOM 826 O O . VAL A 1 107 ? 1.992 1.448 -2.199 1.00 90.31 107 VAL A O 1
ATOM 829 N N . PHE A 1 108 ? 0.137 2.429 -3.018 1.00 82.44 108 PHE A N 1
ATOM 830 C CA . PHE A 1 108 ? 0.561 2.316 -4.407 1.00 82.44 108 PHE A CA 1
ATOM 831 C C . PHE A 1 108 ? 1.447 3.498 -4.848 1.00 82.44 108 PHE A C 1
ATOM 833 O O . PHE A 1 108 ? 2.636 3.558 -4.575 1.00 82.44 108 PHE A O 1
ATOM 840 N N . TYR A 1 109 ? 0.876 4.536 -5.444 1.00 77.25 109 TYR A N 1
ATOM 841 C CA . TYR A 1 109 ? 1.630 5.524 -6.221 1.00 77.25 109 TYR A CA 1
ATOM 842 C C . TYR A 1 109 ? 2.584 6.422 -5.424 1.00 77.25 109 TYR A C 1
ATOM 844 O O . TYR A 1 109 ? 3.789 6.461 -5.652 1.00 77.25 109 TYR A O 1
ATOM 852 N N . SER A 1 110 ? 2.029 7.246 -4.540 1.00 79.88 110 SER A N 1
ATOM 853 C CA . SER A 1 110 ? 2.772 8.319 -3.875 1.00 79.88 110 SER A CA 1
ATOM 854 C C . SER A 1 110 ? 2.811 8.046 -2.389 1.00 79.88 110 SER A C 1
ATOM 856 O O . SER A 1 110 ? 1.773 7.737 -1.816 1.00 79.88 110 SER A O 1
ATOM 858 N N . LEU A 1 111 ? 3.971 8.185 -1.750 1.00 83.06 111 LEU A N 1
ATOM 859 C CA . LEU A 1 111 ? 4.108 7.851 -0.334 1.00 83.06 111 LEU A CA 1
ATOM 860 C C . LEU A 1 111 ? 3.680 8.966 0.617 1.00 83.06 111 LEU A C 1
ATOM 862 O O . LEU A 1 111 ? 3.530 8.672 1.787 1.00 83.06 111 LEU A O 1
ATOM 866 N N . GLY A 1 112 ? 3.404 10.192 0.161 1.00 86.19 112 GLY A N 1
ATOM 867 C CA . GLY A 1 112 ? 3.035 11.310 1.042 1.00 86.19 112 GLY A CA 1
ATOM 868 C C . GLY A 1 112 ? 4.134 11.692 2.053 1.00 86.19 112 GLY A C 1
ATOM 869 O O . GLY A 1 112 ? 4.881 10.861 2.564 1.00 86.19 112 GLY A O 1
ATOM 870 N N . ALA A 1 113 ? 4.269 12.981 2.373 1.00 88.50 113 ALA A N 1
ATOM 871 C CA . ALA A 1 113 ? 5.379 13.441 3.218 1.00 88.50 113 ALA A CA 1
ATOM 872 C C . ALA A 1 113 ? 5.324 12.878 4.653 1.00 88.50 113 ALA A C 1
ATOM 874 O O . ALA A 1 113 ? 6.352 12.499 5.213 1.00 88.50 113 ALA A O 1
ATOM 875 N N . GLU A 1 114 ? 4.127 12.805 5.241 1.00 91.38 114 GLU A N 1
ATOM 876 C CA . GLU A 1 114 ? 3.929 12.340 6.620 1.00 91.38 114 GLU A CA 1
ATOM 877 C C . GLU A 1 114 ? 4.254 10.855 6.788 1.00 91.38 114 GLU A C 1
ATOM 879 O O . GLU A 1 114 ? 4.989 10.474 7.700 1.00 91.38 114 GLU A O 1
ATOM 884 N N . LEU A 1 115 ? 3.729 10.019 5.889 1.00 91.56 115 LEU A N 1
ATOM 885 C CA . LEU A 1 115 ? 3.962 8.579 5.905 1.00 91.56 115 LEU A CA 1
ATOM 886 C C . LEU A 1 115 ? 5.435 8.270 5.607 1.00 91.56 115 LEU A C 1
ATOM 888 O O . LEU A 1 115 ? 6.032 7.474 6.329 1.00 91.56 115 LEU A O 1
ATOM 892 N N . ALA A 1 116 ? 6.050 8.945 4.628 1.00 92.38 116 ALA A N 1
ATOM 893 C CA . ALA A 1 116 ? 7.475 8.784 4.346 1.00 92.38 116 ALA A CA 1
ATOM 894 C C . ALA A 1 116 ? 8.346 9.118 5.571 1.00 92.38 116 ALA A C 1
ATOM 896 O O . ALA A 1 116 ? 9.189 8.315 5.972 1.00 92.38 116 ALA A O 1
ATOM 897 N N . ALA A 1 117 ? 8.094 10.257 6.226 1.00 92.38 117 ALA A N 1
ATOM 898 C CA . ALA A 1 117 ? 8.840 10.665 7.414 1.00 92.38 117 ALA A CA 1
ATOM 899 C C . ALA A 1 117 ? 8.678 9.677 8.582 1.00 92.38 117 ALA A C 1
ATOM 901 O O . ALA A 1 117 ? 9.658 9.330 9.241 1.00 92.38 117 ALA A O 1
ATOM 902 N N . ALA A 1 118 ? 7.457 9.201 8.834 1.00 92.69 118 ALA A N 1
ATOM 903 C CA . ALA A 1 118 ? 7.175 8.266 9.922 1.00 92.69 118 ALA A CA 1
ATOM 904 C C . ALA A 1 118 ? 7.798 6.876 9.713 1.00 92.69 118 ALA A C 1
ATOM 906 O O . ALA A 1 118 ? 8.041 6.164 10.689 1.00 92.69 118 ALA A O 1
ATOM 907 N N . LEU A 1 119 ? 8.051 6.496 8.460 1.00 93.06 119 LEU A N 1
ATOM 908 C CA . LEU A 1 119 ? 8.599 5.195 8.081 1.00 93.06 119 LEU A CA 1
ATOM 909 C C . LEU A 1 119 ? 10.094 5.233 7.739 1.00 93.06 119 LEU A C 1
ATOM 911 O O . LEU A 1 119 ? 10.617 4.237 7.242 1.00 93.06 119 LEU A O 1
ATOM 915 N N . ASP A 1 120 ? 10.789 6.337 8.041 1.00 94.44 120 ASP A N 1
ATOM 916 C CA . ASP A 1 120 ? 12.218 6.524 7.733 1.00 94.44 120 ASP A CA 1
ATOM 917 C C . ASP A 1 120 ? 12.516 6.369 6.228 1.00 94.44 120 ASP A C 1
ATOM 919 O O . ASP A 1 120 ? 13.520 5.791 5.814 1.00 94.44 120 ASP A O 1
ATOM 923 N N . ILE A 1 121 ? 11.601 6.860 5.391 1.00 93.56 121 ILE A N 1
ATOM 924 C CA . ILE A 1 121 ? 11.732 6.870 3.936 1.00 93.56 121 ILE A CA 1
ATOM 925 C C . ILE A 1 121 ? 12.151 8.274 3.529 1.00 93.56 121 ILE A C 1
ATOM 927 O O . ILE A 1 121 ? 11.423 9.246 3.743 1.00 93.56 121 ILE A O 1
ATOM 931 N N . LEU A 1 122 ? 13.323 8.394 2.908 1.00 93.00 122 LEU A N 1
ATOM 932 C CA . LEU A 1 122 ? 13.714 9.664 2.321 1.00 93.00 122 LEU A CA 1
ATOM 933 C C . LEU A 1 122 ? 12.882 9.901 1.050 1.00 93.00 122 LEU A C 1
ATOM 935 O O . LEU A 1 122 ? 12.928 9.051 0.150 1.00 93.00 122 LEU A O 1
ATOM 939 N N . PRO A 1 123 ? 12.173 11.042 0.948 1.00 86.94 123 PRO A N 1
ATOM 940 C CA . PRO A 1 123 ? 11.351 11.346 -0.213 1.00 86.94 123 PRO A CA 1
ATOM 941 C C . PRO A 1 123 ? 12.160 11.331 -1.511 1.00 86.94 123 PRO A C 1
ATOM 943 O O . PRO A 1 123 ? 13.262 11.883 -1.582 1.00 86.94 123 PRO A O 1
ATOM 946 N N . GLY A 1 124 ? 11.579 10.704 -2.522 1.00 86.12 124 GLY A N 1
ATOM 947 C CA . GLY A 1 124 ? 11.965 10.793 -3.923 1.00 86.12 124 GLY A CA 1
ATOM 948 C C . GLY A 1 124 ? 10.690 10.859 -4.756 1.00 86.12 124 GLY A C 1
ATOM 949 O O . GLY A 1 124 ? 9.601 11.019 -4.202 1.00 86.12 124 GLY A O 1
ATOM 950 N N . ASP A 1 125 ? 10.805 10.696 -6.065 1.00 83.00 125 ASP A N 1
ATOM 951 C CA . ASP A 1 125 ? 9.633 10.635 -6.930 1.00 83.00 125 ASP A CA 1
ATOM 952 C C . ASP A 1 125 ? 9.206 9.184 -7.193 1.00 83.00 125 ASP A C 1
ATOM 954 O O . ASP A 1 125 ? 9.961 8.225 -6.989 1.00 83.00 125 ASP A O 1
ATOM 958 N N . PHE A 1 126 ? 7.950 9.021 -7.607 1.00 79.25 126 PHE A N 1
ATOM 959 C CA . PHE A 1 126 ? 7.509 7.818 -8.304 1.00 79.25 126 PHE A CA 1
ATOM 960 C C . PHE A 1 126 ? 7.669 8.081 -9.796 1.00 79.25 126 PHE A C 1
ATOM 962 O O . PHE A 1 126 ? 7.008 8.958 -10.357 1.00 79.25 126 PHE A O 1
ATOM 969 N N . VAL A 1 127 ? 8.586 7.359 -10.427 1.00 79.12 127 VAL A N 1
ATOM 970 C CA . VAL A 1 127 ? 8.948 7.565 -11.824 1.00 79.12 127 VAL A CA 1
ATOM 971 C C . VAL A 1 127 ? 8.214 6.543 -12.666 1.00 79.12 127 VAL A C 1
ATOM 973 O O . VAL A 1 127 ? 8.403 5.341 -12.492 1.00 79.12 127 VAL A O 1
ATOM 976 N N . LEU A 1 128 ? 7.394 7.032 -13.594 1.00 74.25 128 LEU A N 1
ATOM 977 C CA . LEU A 1 128 ? 6.803 6.194 -14.629 1.00 74.25 128 LEU A CA 1
ATOM 978 C C . LEU A 1 128 ? 7.917 5.707 -15.548 1.00 74.25 128 LEU A C 1
ATOM 980 O O . LEU A 1 128 ? 8.594 6.526 -16.177 1.00 74.25 128 LEU A O 1
ATOM 984 N N . ASP A 1 129 ? 8.093 4.395 -15.641 1.00 66.31 129 ASP A N 1
ATOM 985 C CA . ASP A 1 129 ? 9.009 3.838 -16.623 1.00 66.31 129 ASP A CA 1
ATOM 986 C C . ASP A 1 129 ? 8.216 3.434 -17.858 1.00 66.31 129 ASP A C 1
ATOM 988 O O . ASP A 1 129 ? 7.339 2.575 -17.818 1.00 66.31 129 ASP A O 1
ATOM 992 N N . LYS A 1 130 ? 8.518 4.102 -18.969 1.00 59.22 130 LYS A N 1
ATOM 993 C CA . LYS A 1 130 ? 7.927 3.791 -20.272 1.00 59.22 130 LYS A CA 1
ATOM 994 C C . LYS A 1 130 ? 8.634 2.612 -20.945 1.00 59.22 130 LYS A C 1
ATOM 996 O O . LYS A 1 130 ? 8.171 2.150 -21.983 1.00 59.22 130 LYS A O 1
ATOM 1001 N N . GLU A 1 131 ? 9.738 2.122 -20.377 1.00 56.59 131 GLU A N 1
ATOM 1002 C CA . GLU A 1 131 ? 10.429 0.904 -20.798 1.00 56.59 131 GLU A CA 1
ATOM 1003 C C . GLU A 1 131 ? 9.835 -0.343 -20.106 1.00 56.59 131 GLU A C 1
ATOM 1005 O O . GLU A 1 131 ? 10.564 -1.153 -19.529 1.00 56.59 131 GLU A O 1
ATOM 1010 N N . GLU A 1 132 ? 8.514 -0.553 -20.229 1.00 56.47 132 GLU A N 1
ATOM 1011 C CA . GLU A 1 132 ? 7.788 -1.763 -19.766 1.00 56.47 132 GLU A CA 1
ATOM 1012 C C . GLU A 1 13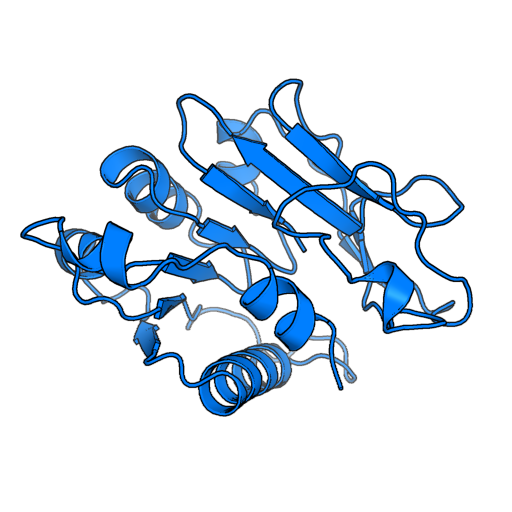2 ? 8.361 -3.088 -20.328 1.00 56.47 132 GLU A C 1
ATOM 1014 O O . GLU A 1 132 ? 7.937 -4.184 -19.959 1.00 56.47 132 GLU A O 1
ATOM 1019 N N . GLU A 1 133 ? 9.328 -3.012 -21.242 1.00 58.62 133 GLU A N 1
ATOM 1020 C CA . GLU A 1 133 ? 9.903 -4.146 -21.956 1.00 58.62 133 GLU A CA 1
ATOM 1021 C C . GLU A 1 133 ? 11.008 -4.874 -21.179 1.00 58.62 133 GLU A C 1
ATOM 1023 O O . GLU A 1 133 ? 11.320 -6.025 -21.503 1.00 58.62 133 GLU A O 1
ATOM 1028 N N . ARG A 1 134 ? 11.619 -4.249 -20.159 1.00 71.12 134 ARG A N 1
ATOM 1029 C CA . ARG A 1 134 ? 12.673 -4.918 -19.380 1.00 71.12 134 ARG A CA 1
ATOM 1030 C C . ARG A 1 134 ? 12.083 -5.667 -18.184 1.00 71.12 134 ARG A C 1
ATOM 1032 O O . ARG A 1 134 ? 11.352 -5.070 -17.392 1.00 71.12 134 ARG A O 1
ATOM 1039 N N . PRO A 1 135 ? 12.423 -6.957 -18.004 1.00 78.75 135 PRO A N 1
ATOM 1040 C CA . PRO A 1 135 ? 11.895 -7.735 -16.896 1.00 78.75 135 PRO A CA 1
ATOM 1041 C C . PRO A 1 135 ? 12.399 -7.177 -15.563 1.00 78.75 135 PRO A C 1
ATOM 1043 O O . PRO A 1 135 ? 13.584 -6.872 -15.413 1.00 78.75 135 PRO A O 1
ATOM 1046 N N . LEU A 1 136 ? 11.490 -7.081 -14.592 1.00 84.94 136 LEU A N 1
ATOM 1047 C CA . LEU A 1 136 ? 11.839 -6.782 -13.209 1.00 84.94 136 LEU A CA 1
ATOM 1048 C C . LEU A 1 136 ? 12.803 -7.832 -12.654 1.00 84.94 136 LEU A C 1
ATOM 1050 O O . LEU A 1 136 ? 12.721 -9.023 -12.963 1.00 84.94 136 LEU A O 1
ATOM 1054 N N . GLU A 1 137 ? 13.692 -7.381 -11.780 1.00 87.88 137 GLU A N 1
ATOM 1055 C CA . GLU A 1 137 ? 14.622 -8.238 -11.070 1.00 87.88 137 GLU A CA 1
ATOM 1056 C C . GLU A 1 137 ? 14.050 -8.613 -9.707 1.00 87.88 137 GLU A C 1
ATOM 1058 O O . GLU A 1 137 ? 13.808 -7.758 -8.850 1.00 87.88 137 GLU A O 1
ATOM 1063 N N . LEU A 1 138 ? 13.889 -9.915 -9.483 1.00 89.56 138 LEU A N 1
ATOM 1064 C CA . LEU A 1 138 ? 13.586 -10.447 -8.166 1.00 89.56 138 LEU 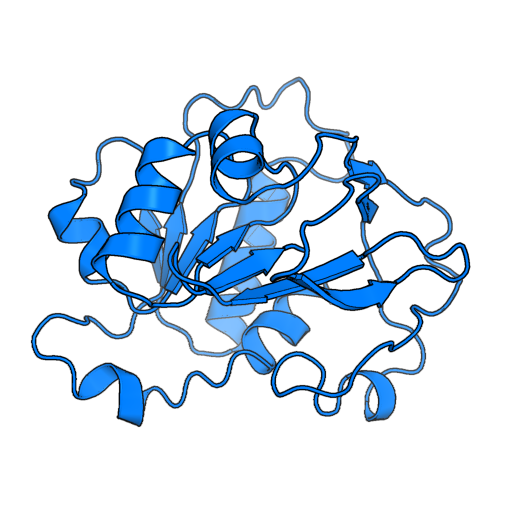A CA 1
ATOM 1065 C C . LEU A 1 138 ? 14.811 -10.313 -7.263 1.00 89.56 138 LEU A C 1
ATOM 1067 O O . LEU A 1 138 ? 15.839 -10.955 -7.484 1.00 89.56 138 LEU A O 1
ATOM 1071 N N . LYS A 1 139 ? 14.690 -9.493 -6.221 1.00 91.94 139 LYS A N 1
ATOM 1072 C CA . LYS A 1 139 ? 15.741 -9.309 -5.217 1.00 91.94 139 LYS A CA 1
ATOM 1073 C C . LYS A 1 139 ? 15.613 -10.293 -4.063 1.00 91.94 139 LYS A C 1
ATOM 1075 O O . LYS A 1 139 ? 16.630 -10.730 -3.524 1.00 91.94 139 LYS A O 1
ATOM 1080 N N . LYS A 1 140 ? 14.381 -10.650 -3.688 1.00 88.94 140 LYS A N 1
ATOM 1081 C CA . LYS A 1 140 ? 14.112 -11.563 -2.576 1.00 88.94 140 LYS A CA 1
ATOM 1082 C C . LYS A 1 140 ? 12.809 -12.337 -2.775 1.00 88.94 140 LYS A C 1
ATOM 1084 O O . LYS A 1 140 ? 11.758 -11.748 -3.017 1.00 88.94 140 LYS A O 1
ATOM 1089 N N . GLU A 1 141 ? 12.885 -13.657 -2.615 1.00 86.12 141 GLU A N 1
ATOM 1090 C CA . GLU A 1 141 ? 11.705 -14.516 -2.480 1.00 86.12 141 GLU A CA 1
ATOM 1091 C C . GLU A 1 141 ? 11.043 -14.288 -1.116 1.00 86.12 141 GLU A C 1
ATOM 1093 O O . GLU A 1 141 ? 11.689 -14.348 -0.064 1.00 86.12 141 GLU A O 1
ATOM 1098 N N . SER A 1 142 ? 9.743 -14.038 -1.134 1.00 83.69 142 SER A N 1
ATOM 1099 C CA . SER A 1 142 ? 8.890 -13.894 0.040 1.00 83.69 142 SER A CA 1
ATOM 1100 C C . SER A 1 142 ? 7.483 -14.380 -0.312 1.00 83.69 142 SER A C 1
ATOM 1102 O O . SER A 1 142 ? 7.205 -14.634 -1.483 1.00 83.69 142 SER A O 1
ATOM 1104 N N . PRO A 1 143 ? 6.553 -14.496 0.653 1.00 83.56 143 PRO A N 1
ATOM 1105 C CA . PRO A 1 143 ? 5.158 -14.759 0.321 1.00 83.56 143 PRO A CA 1
ATOM 1106 C C . PRO A 1 143 ? 4.615 -13.813 -0.762 1.00 83.56 143 PRO A C 1
ATOM 1108 O O . PRO A 1 143 ? 3.901 -14.294 -1.630 1.00 83.56 143 PRO A O 1
ATOM 1111 N N . LEU A 1 144 ? 5.040 -12.534 -0.765 1.00 81.00 144 LEU A N 1
ATOM 1112 C CA . LEU A 1 144 ? 4.625 -11.494 -1.722 1.00 81.00 144 LEU A CA 1
ATOM 1113 C C . LEU A 1 144 ? 5.199 -11.663 -3.140 1.00 81.00 144 LEU A C 1
ATOM 1115 O O . LEU A 1 144 ? 4.687 -11.062 -4.081 1.00 81.00 144 LEU A O 1
ATOM 1119 N N . THR A 1 145 ? 6.252 -12.459 -3.311 1.00 81.06 145 THR A N 1
ATOM 1120 C CA . THR A 1 145 ? 6.877 -12.730 -4.618 1.00 81.06 145 THR A CA 1
ATOM 1121 C C . THR A 1 145 ? 6.841 -14.207 -5.000 1.00 81.06 145 THR A C 1
ATOM 1123 O O . THR A 1 145 ? 7.286 -14.579 -6.087 1.00 81.06 145 THR A O 1
ATOM 1126 N N . ALA A 1 146 ? 6.253 -15.052 -4.150 1.00 80.81 146 ALA A N 1
ATOM 1127 C CA . ALA A 1 146 ? 6.213 -16.489 -4.342 1.00 80.81 146 ALA A CA 1
ATOM 1128 C C . ALA A 1 146 ? 5.493 -16.850 -5.646 1.00 80.81 146 ALA A C 1
ATOM 1130 O O . ALA A 1 146 ? 4.308 -16.582 -5.836 1.00 80.81 146 ALA A O 1
ATOM 1131 N N . GLY A 1 147 ? 6.226 -17.494 -6.554 1.00 72.00 147 GLY A N 1
ATOM 1132 C CA . GLY A 1 147 ? 5.698 -17.928 -7.846 1.00 72.00 147 GLY A CA 1
ATOM 1133 C C . GLY A 1 147 ? 5.544 -16.812 -8.884 1.00 72.00 147 GLY A C 1
ATOM 1134 O O . GLY A 1 147 ? 5.149 -17.096 -10.013 1.00 72.00 147 GLY A O 1
ATOM 1135 N N . LEU A 1 148 ? 5.904 -15.572 -8.555 1.00 74.31 148 LEU A N 1
ATOM 1136 C CA . LEU A 1 148 ? 5.797 -14.415 -9.444 1.00 74.31 148 LEU A CA 1
ATOM 1137 C C . LEU A 1 148 ? 6.598 -14.624 -10.740 1.00 74.31 148 LEU A C 1
ATOM 1139 O O . LEU A 1 148 ? 6.068 -14.499 -11.842 1.00 74.31 148 LEU A O 1
ATOM 1143 N N . MET A 1 149 ? 7.863 -15.031 -10.596 1.00 69.06 149 MET A N 1
ATOM 1144 C CA . MET A 1 149 ? 8.800 -15.211 -11.712 1.00 69.06 149 MET A CA 1
ATOM 1145 C C . MET A 1 149 ? 8.674 -16.573 -12.405 1.00 69.06 149 MET A C 1
ATOM 1147 O O . MET A 1 149 ? 9.189 -16.755 -13.504 1.00 69.06 149 MET A O 1
ATOM 1151 N N . SER A 1 150 ? 8.011 -17.553 -11.781 1.00 68.81 150 SER A N 1
ATOM 1152 C CA . SER A 1 150 ? 7.803 -18.873 -12.391 1.00 68.81 150 SER A CA 1
ATOM 1153 C C . SER A 1 150 ? 6.573 -18.926 -13.299 1.00 68.81 150 SER A C 1
ATOM 1155 O O . SER A 1 150 ? 6.516 -19.778 -14.184 1.00 68.81 150 SER A O 1
ATOM 1157 N N . HIS A 1 151 ? 5.610 -18.016 -13.110 1.00 63.94 151 HIS A N 1
ATOM 1158 C CA . HIS A 1 151 ? 4.372 -17.960 -13.895 1.00 63.94 151 HIS A CA 1
ATOM 1159 C C . HIS A 1 151 ? 4.381 -16.869 -14.977 1.00 63.94 151 HIS A C 1
ATOM 1161 O O . HIS A 1 151 ? 3.536 -16.902 -15.873 1.00 63.94 151 HIS A O 1
ATOM 1167 N N . HIS A 1 152 ? 5.334 -15.931 -14.934 1.00 62.81 152 HIS A N 1
ATOM 1168 C CA . HIS A 1 152 ? 5.394 -14.795 -15.854 1.00 62.81 152 HIS A CA 1
ATOM 1169 C C . HIS A 1 152 ? 6.805 -14.604 -16.425 1.00 62.81 152 HIS A C 1
ATOM 1171 O O . HIS A 1 152 ? 7.772 -14.475 -15.682 1.00 62.81 152 HIS A O 1
ATOM 1177 N N . SER A 1 153 ? 6.923 -14.559 -17.759 1.00 60.53 153 SER A N 1
ATOM 1178 C CA . SER A 1 153 ? 8.193 -14.287 -18.458 1.00 60.53 153 SER A CA 1
ATOM 1179 C C . SER A 1 153 ? 8.617 -12.816 -18.385 1.00 60.53 153 SER A C 1
ATOM 1181 O O . SER A 1 153 ? 9.792 -12.504 -18.547 1.00 60.53 153 SER A O 1
ATOM 1183 N N . ALA A 1 154 ? 7.651 -11.926 -18.164 1.00 66.75 154 ALA A N 1
ATOM 1184 C CA . ALA A 1 154 ? 7.831 -10.514 -17.865 1.00 66.75 154 ALA A CA 1
ATOM 1185 C C . ALA A 1 154 ? 6.610 -10.045 -17.065 1.00 66.75 154 ALA A C 1
ATOM 1187 O O . ALA A 1 154 ? 5.485 -10.479 -17.330 1.00 66.75 154 ALA A O 1
ATOM 1188 N N . ILE A 1 155 ? 6.840 -9.186 -16.079 1.00 68.50 155 ILE A N 1
ATOM 1189 C CA . ILE A 1 155 ? 5.789 -8.606 -15.245 1.00 68.50 155 ILE A CA 1
ATOM 1190 C C . ILE A 1 155 ? 5.611 -7.177 -15.757 1.00 68.50 155 ILE A C 1
ATOM 1192 O O . ILE A 1 155 ? 6.591 -6.435 -15.695 1.00 68.50 155 ILE A O 1
ATOM 1196 N N . PRO A 1 156 ? 4.436 -6.795 -16.296 1.00 68.06 156 PRO A N 1
ATOM 1197 C CA . PRO A 1 156 ? 4.187 -5.395 -16.656 1.00 68.06 156 PRO A CA 1
ATOM 1198 C C . PRO A 1 156 ? 4.337 -4.542 -15.396 1.00 68.06 156 PRO A C 1
ATOM 1200 O O . PRO A 1 156 ? 4.118 -5.076 -14.325 1.00 68.06 156 PRO A O 1
ATOM 1203 N N . TRP A 1 157 ? 4.710 -3.270 -15.458 1.00 74.31 157 TRP A N 1
ATOM 1204 C CA . TRP A 1 157 ? 4.811 -2.412 -14.268 1.00 74.31 157 TRP A CA 1
ATOM 1205 C C . TRP A 1 157 ? 4.682 -0.944 -14.655 1.00 74.31 157 TRP A C 1
ATOM 1207 O O . TRP A 1 157 ? 5.034 -0.579 -15.767 1.00 74.31 157 TRP A O 1
ATOM 1217 N N . TRP A 1 158 ? 4.115 -0.123 -13.767 1.00 72.06 158 TRP A N 1
ATOM 1218 C CA . TRP A 1 158 ? 3.798 1.277 -14.085 1.00 72.06 158 TRP A CA 1
ATOM 1219 C C . TRP A 1 158 ? 4.948 2.235 -13.802 1.00 72.06 158 TRP A C 1
ATOM 1221 O O . TRP A 1 158 ? 5.102 3.248 -14.480 1.00 72.06 158 TRP A O 1
ATOM 1231 N N . GLY A 1 159 ? 5.727 1.946 -12.767 1.00 79.12 159 GLY A N 1
ATOM 1232 C CA . GLY A 1 159 ? 6.790 2.824 -12.325 1.00 79.12 159 GLY A CA 1
ATOM 1233 C C . GLY A 1 159 ? 7.572 2.261 -11.151 1.00 79.12 159 GLY A C 1
ATOM 1234 O O . GLY A 1 159 ? 7.293 1.176 -10.642 1.00 79.12 159 GLY A O 1
ATOM 1235 N N . ALA A 1 160 ? 8.605 2.999 -10.777 1.00 86.12 160 ALA A N 1
ATOM 1236 C CA . ALA A 1 160 ? 9.518 2.648 -9.710 1.00 86.12 160 ALA A CA 1
ATOM 1237 C C . ALA A 1 160 ? 9.727 3.843 -8.785 1.00 86.12 160 ALA A C 1
ATOM 1239 O O . ALA A 1 160 ? 9.562 5.003 -9.166 1.00 86.12 160 ALA A O 1
ATOM 1240 N N . TYR A 1 161 ? 10.141 3.558 -7.562 1.00 86.38 161 TYR A N 1
ATOM 1241 C CA . TYR A 1 161 ? 10.426 4.564 -6.560 1.00 86.38 161 TYR A CA 1
ATOM 1242 C C . TYR A 1 161 ? 11.878 5.028 -6.655 1.00 86.38 161 TYR A C 1
ATOM 1244 O O . TYR A 1 161 ? 12.802 4.228 -6.571 1.00 86.38 161 TYR A O 1
ATOM 1252 N N . GLU A 1 162 ? 12.100 6.337 -6.699 1.00 89.88 162 GLU A N 1
ATOM 1253 C CA . GLU A 1 162 ? 13.408 6.931 -6.381 1.00 89.88 162 GLU A CA 1
ATOM 1254 C C . GLU A 1 162 ? 13.597 7.154 -4.872 1.00 89.88 162 GLU A C 1
ATOM 1256 O O . GLU A 1 162 ? 14.649 7.607 -4.410 1.00 89.88 162 GLU A O 1
ATOM 1261 N N . HIS A 1 163 ? 12.572 6.828 -4.085 1.00 87.44 163 HIS A N 1
ATOM 1262 C CA . HIS A 1 163 ? 12.603 6.905 -2.635 1.00 87.44 163 HIS A CA 1
ATOM 1263 C C . HIS A 1 163 ? 13.715 6.019 -2.070 1.00 87.44 163 HIS A C 1
ATOM 1265 O O . HIS A 1 163 ? 13.919 4.879 -2.497 1.00 87.44 163 HIS A O 1
ATOM 1271 N N . ARG A 1 164 ? 14.407 6.522 -1.044 1.00 91.75 164 ARG A N 1
ATOM 1272 C CA . ARG A 1 164 ? 15.365 5.713 -0.283 1.00 91.75 164 ARG A CA 1
ATOM 1273 C C . ARG A 1 164 ? 14.681 5.204 0.971 1.00 91.75 164 ARG A C 1
ATOM 1275 O O . ARG A 1 164 ? 14.510 5.951 1.930 1.00 91.75 164 ARG A O 1
ATOM 1282 N N . PHE A 1 165 ? 14.281 3.941 0.928 1.00 92.44 165 PHE A N 1
ATOM 1283 C CA . PHE A 1 165 ? 13.643 3.274 2.053 1.00 92.44 165 PHE A CA 1
ATOM 1284 C C . PHE A 1 165 ? 14.642 2.999 3.184 1.00 92.44 165 PHE A C 1
ATOM 1286 O O . PHE A 1 165 ? 15.819 2.717 2.939 1.00 92.44 165 PHE A O 1
ATOM 1293 N N . GLY A 1 166 ? 14.158 3.098 4.422 1.00 88.44 166 GLY A N 1
ATOM 1294 C CA . GLY A 1 166 ? 14.947 2.875 5.626 1.00 88.44 166 GLY A CA 1
ATOM 1295 C C . GLY A 1 166 ? 15.339 1.410 5.840 1.00 88.44 166 GLY A C 1
ATOM 1296 O O . GLY A 1 166 ? 14.953 0.502 5.108 1.00 88.44 166 GLY A O 1
ATOM 1297 N N . LYS A 1 167 ? 16.100 1.158 6.907 1.00 88.75 167 LYS A N 1
ATOM 1298 C CA . LYS A 1 167 ? 16.683 -0.165 7.229 1.00 88.75 167 LYS A CA 1
ATOM 1299 C C . LYS A 1 167 ? 15.671 -1.291 7.497 1.00 88.75 167 LYS A C 1
ATOM 1301 O O . LYS A 1 167 ? 16.063 -2.452 7.520 1.00 88.75 167 LYS A O 1
ATOM 1306 N N . GLU A 1 168 ? 14.419 -0.948 7.796 1.00 89.88 168 GLU A N 1
ATOM 1307 C CA . GLU A 1 168 ? 13.340 -1.914 8.065 1.00 89.88 168 GLU A CA 1
ATOM 1308 C C . GLU A 1 168 ? 12.618 -2.359 6.783 1.00 89.88 168 GLU A C 1
ATOM 1310 O O . GLU A 1 168 ? 11.733 -3.216 6.839 1.00 89.88 168 GLU A O 1
ATOM 1315 N N . ALA A 1 169 ? 12.971 -1.765 5.642 1.00 93.75 169 ALA A N 1
ATOM 1316 C CA . ALA A 1 169 ? 12.393 -2.072 4.350 1.00 93.75 169 ALA A CA 1
ATOM 1317 C C . ALA A 1 169 ? 13.238 -3.086 3.574 1.00 93.75 169 ALA A C 1
ATOM 1319 O O . ALA A 1 169 ? 14.469 -3.046 3.558 1.00 93.75 169 ALA A O 1
ATOM 1320 N N . GLU A 1 170 ? 12.549 -3.968 2.868 1.00 94.81 170 GLU A N 1
ATOM 1321 C CA . GLU A 1 170 ? 13.111 -4.958 1.971 1.00 94.81 170 GLU A CA 1
ATOM 1322 C C . GLU A 1 170 ? 12.571 -4.716 0.566 1.00 94.81 170 GLU A C 1
ATOM 1324 O O . GLU A 1 170 ? 11.372 -4.823 0.307 1.00 94.81 170 GLU A O 1
ATOM 1329 N N . VAL A 1 171 ? 13.470 -4.401 -0.364 1.00 94.31 171 VAL A N 1
ATOM 1330 C CA . VAL A 1 171 ? 13.129 -4.340 -1.786 1.00 94.31 171 VAL A CA 1
ATOM 1331 C C . VAL A 1 171 ? 12.984 -5.771 -2.292 1.00 94.31 171 VAL A C 1
ATOM 1333 O O . VAL A 1 171 ? 13.943 -6.542 -2.260 1.00 94.31 171 VAL A O 1
ATOM 1336 N N . LEU A 1 172 ? 11.785 -6.130 -2.741 1.00 92.25 172 LEU A N 1
ATOM 1337 C CA . LEU A 1 172 ? 11.455 -7.462 -3.243 1.00 92.25 172 LEU A CA 1
ATOM 1338 C C . LEU A 1 172 ? 11.612 -7.542 -4.764 1.00 92.25 172 LEU A C 1
ATOM 1340 O O . LEU A 1 172 ? 12.156 -8.523 -5.271 1.00 92.25 172 LEU A O 1
ATOM 1344 N N . LEU A 1 173 ? 11.195 -6.489 -5.474 1.00 90.25 173 LEU A N 1
ATOM 1345 C CA . LEU A 1 173 ? 11.370 -6.327 -6.920 1.00 90.25 173 LEU A CA 1
ATOM 1346 C C . LEU A 1 173 ? 12.020 -4.980 -7.213 1.00 90.25 173 LEU A C 1
ATOM 1348 O O . LEU A 1 173 ? 11.673 -3.975 -6.586 1.00 90.25 173 LEU A O 1
ATOM 1352 N N . SER A 1 174 ? 12.914 -4.948 -8.195 1.00 90.44 174 SER A N 1
ATOM 1353 C CA . SER A 1 174 ? 13.482 -3.706 -8.714 1.00 90.44 174 SER A CA 1
ATOM 1354 C C . SER A 1 174 ? 13.499 -3.681 -10.233 1.00 90.44 174 SER A C 1
ATOM 1356 O O . SER A 1 174 ? 13.455 -4.716 -10.896 1.00 90.44 174 SER A O 1
ATOM 1358 N N . THR A 1 175 ? 13.679 -2.491 -10.787 1.00 87.94 175 THR A N 1
ATOM 1359 C CA . THR A 1 175 ? 14.099 -2.331 -12.178 1.00 87.94 175 THR A CA 1
ATOM 1360 C C . THR A 1 175 ? 15.534 -2.851 -12.361 1.00 87.94 175 THR A C 1
ATOM 1362 O O . THR A 1 175 ? 16.275 -2.964 -11.373 1.00 87.94 175 THR A O 1
ATOM 1365 N N . PRO A 1 176 ? 15.980 -3.113 -13.603 1.00 84.88 176 PRO A N 1
ATOM 1366 C CA . PRO A 1 176 ? 17.379 -3.459 -13.888 1.00 84.88 176 PRO A CA 1
ATOM 1367 C C . PRO A 1 176 ? 18.387 -2.379 -13.471 1.00 84.88 176 PRO A C 1
ATOM 1369 O O . PRO A 1 176 ? 19.548 -2.671 -13.196 1.00 84.88 176 PRO A O 1
ATOM 1372 N N . ASN A 1 177 ? 17.946 -1.119 -13.386 1.00 86.12 177 ASN A N 1
ATOM 1373 C CA . ASN A 1 177 ? 18.774 -0.006 -12.916 1.00 86.12 177 ASN A CA 1
ATOM 1374 C C . ASN A 1 177 ? 18.797 0.101 -11.379 1.00 86.12 177 ASN A C 1
ATOM 1376 O O . ASN A 1 177 ? 19.434 0.997 -10.830 1.00 86.12 177 ASN A O 1
ATOM 1380 N N . GLY A 1 178 ? 18.113 -0.810 -10.681 1.00 88.69 178 GLY A N 1
ATOM 1381 C CA . GLY A 1 178 ? 18.102 -0.902 -9.225 1.00 88.69 178 GLY A CA 1
ATOM 1382 C C . GLY A 1 178 ? 17.057 -0.034 -8.529 1.00 88.69 178 GLY A C 1
ATOM 1383 O O . GLY A 1 178 ? 17.103 0.056 -7.304 1.00 88.69 178 GLY A O 1
ATOM 1384 N N . LEU A 1 179 ? 16.114 0.576 -9.258 1.00 90.31 179 LEU A N 1
ATOM 1385 C CA . LEU A 1 179 ? 15.024 1.328 -8.630 1.00 90.31 179 LEU A CA 1
ATOM 1386 C C . LEU A 1 179 ? 14.001 0.357 -8.016 1.00 90.31 179 LEU A C 1
ATOM 1388 O O . LEU A 1 179 ? 13.572 -0.570 -8.707 1.00 90.31 179 LEU A O 1
ATOM 1392 N N . PRO A 1 180 ? 13.613 0.521 -6.741 1.00 91.44 180 PRO A N 1
ATOM 1393 C CA . PRO A 1 180 ? 12.580 -0.300 -6.118 1.00 91.44 180 PRO A CA 1
ATOM 1394 C C . PRO A 1 180 ? 11.236 -0.218 -6.848 1.00 91.44 180 PRO A C 1
ATOM 1396 O O . PRO A 1 180 ? 10.787 0.869 -7.187 1.00 91.44 180 PRO A O 1
ATOM 1399 N N . VAL A 1 181 ? 10.578 -1.360 -7.038 1.00 88.75 181 VAL A N 1
ATOM 1400 C CA . VAL A 1 181 ? 9.219 -1.451 -7.608 1.00 88.75 181 VAL A CA 1
ATOM 1401 C C . VAL A 1 181 ? 8.257 -2.070 -6.603 1.00 88.75 181 VAL A C 1
ATOM 1403 O O . VAL A 1 181 ? 7.153 -1.586 -6.432 1.00 88.75 181 VAL A O 1
ATOM 1406 N N . LEU A 1 182 ? 8.689 -3.108 -5.885 1.00 89.94 182 LEU A N 1
ATOM 1407 C CA . LEU A 1 182 ? 7.931 -3.679 -4.776 1.00 89.94 182 LEU A CA 1
ATOM 1408 C C . LEU A 1 182 ? 8.791 -3.651 -3.525 1.00 89.94 182 LEU A C 1
ATOM 1410 O O . LEU A 1 182 ? 9.869 -4.253 -3.509 1.00 89.94 182 LEU A O 1
ATOM 1414 N N . VAL A 1 183 ? 8.299 -3.003 -2.476 1.00 92.69 183 VAL A N 1
ATOM 1415 C CA . VAL A 1 183 ? 8.995 -2.907 -1.193 1.00 92.69 183 VAL A CA 1
ATOM 1416 C C . VAL A 1 183 ? 8.080 -3.365 -0.072 1.00 92.69 183 VAL A C 1
ATOM 1418 O O . VAL A 1 183 ? 6.922 -2.970 0.000 1.00 92.69 183 VAL A O 1
ATOM 1421 N N . GLU A 1 184 ? 8.604 -4.192 0.822 1.00 94.12 184 GLU A N 1
ATOM 1422 C CA . GLU A 1 184 ? 7.928 -4.597 2.047 1.00 94.12 184 GLU A CA 1
ATOM 1423 C C . GLU A 1 184 ? 8.676 -4.024 3.249 1.00 94.12 184 GLU A C 1
ATOM 1425 O O . GLU A 1 184 ? 9.872 -4.239 3.400 1.00 94.12 184 GLU A O 1
ATOM 1430 N N . GLN A 1 185 ? 7.978 -3.322 4.134 1.00 94.25 185 GLN A N 1
ATOM 1431 C CA . GLN A 1 185 ? 8.536 -2.802 5.376 1.00 94.25 185 GLN A CA 1
ATOM 1432 C C . GLN A 1 185 ? 7.767 -3.365 6.565 1.00 94.25 185 GLN A C 1
ATOM 1434 O O . GLN A 1 185 ? 6.550 -3.211 6.678 1.00 94.25 185 GLN A O 1
ATOM 1439 N N . ARG A 1 186 ? 8.486 -4.026 7.475 1.00 91.62 186 ARG A N 1
ATOM 1440 C CA . ARG A 1 186 ? 7.921 -4.598 8.702 1.00 91.62 186 ARG A CA 1
ATOM 1441 C C . ARG A 1 186 ? 8.674 -4.058 9.901 1.00 91.62 186 ARG A C 1
ATOM 1443 O O . ARG A 1 186 ? 9.870 -4.297 10.042 1.00 91.62 186 ARG A O 1
ATOM 1450 N N . GLY A 1 187 ? 7.958 -3.381 10.786 1.00 86.88 187 GLY A N 1
ATOM 1451 C CA . GLY A 1 187 ? 8.581 -2.737 11.929 1.00 86.88 187 GLY A CA 1
ATOM 1452 C C . GLY A 1 187 ? 7.601 -2.344 13.016 1.00 86.88 187 GLY A C 1
ATOM 1453 O O . GLY A 1 187 ? 6.440 -2.753 13.037 1.00 86.88 187 GLY A O 1
ATOM 1454 N N . THR A 1 188 ? 8.077 -1.507 13.932 1.00 84.75 188 THR A N 1
ATOM 1455 C CA . THR A 1 188 ? 7.270 -1.025 15.068 1.00 84.75 188 THR A CA 1
ATOM 1456 C C . THR A 1 188 ? 6.085 -0.154 14.643 1.00 84.75 188 THR A C 1
ATOM 1458 O O . THR A 1 188 ? 5.121 -0.016 15.395 1.00 84.75 188 THR A O 1
ATOM 1461 N N . ALA A 1 189 ? 6.141 0.415 13.437 1.00 85.38 189 ALA A N 1
ATOM 1462 C CA . ALA A 1 189 ? 5.070 1.211 12.854 1.00 85.38 189 ALA A CA 1
ATOM 1463 C C . ALA A 1 189 ? 3.970 0.366 12.182 1.00 85.38 189 ALA A C 1
ATOM 1465 O O . ALA A 1 189 ? 2.932 0.923 11.829 1.00 85.38 189 ALA A O 1
ATOM 1466 N N . GLY A 1 190 ? 4.185 -0.941 11.980 1.00 91.19 190 GLY A N 1
ATOM 1467 C CA . GLY A 1 190 ? 3.252 -1.842 11.295 1.00 91.19 190 GLY A CA 1
ATOM 1468 C C . GLY A 1 190 ? 3.885 -2.617 10.134 1.00 91.19 190 GLY A C 1
ATOM 1469 O O . GLY A 1 190 ? 5.109 -2.750 10.039 1.00 91.19 190 GLY A O 1
ATOM 1470 N N . HIS A 1 191 ? 3.027 -3.144 9.258 1.00 93.31 191 HIS A N 1
ATOM 1471 C CA . HIS A 1 191 ? 3.399 -3.885 8.051 1.00 93.31 191 HIS A CA 1
ATOM 1472 C C . HIS A 1 191 ? 2.925 -3.122 6.814 1.00 93.31 191 HIS A C 1
ATOM 1474 O O . HIS A 1 191 ? 1.726 -3.031 6.565 1.00 93.31 191 HIS A O 1
ATOM 1480 N N . TYR A 1 192 ? 3.872 -2.584 6.049 1.00 94.19 192 TYR A N 1
ATOM 1481 C CA . TYR A 1 192 ? 3.622 -1.767 4.866 1.00 94.19 192 TYR A CA 1
ATOM 1482 C C . TYR A 1 192 ? 4.171 -2.445 3.617 1.00 94.19 192 TYR A C 1
ATOM 1484 O O . TYR A 1 192 ? 5.236 -3.063 3.643 1.00 94.19 192 TYR A O 1
ATOM 1492 N N . ILE A 1 193 ? 3.432 -2.322 2.525 1.00 93.50 193 ILE A N 1
ATOM 1493 C CA . ILE A 1 193 ? 3.791 -2.800 1.197 1.00 93.50 193 ILE A CA 1
ATOM 1494 C C . ILE A 1 193 ? 3.640 -1.613 0.252 1.00 93.50 193 ILE A C 1
ATOM 1496 O O . ILE A 1 193 ? 2.592 -0.970 0.239 1.00 93.50 193 ILE A O 1
ATOM 1500 N N . PHE A 1 194 ? 4.682 -1.331 -0.517 1.00 90.56 194 PHE A N 1
ATOM 1501 C CA . PHE A 1 194 ? 4.736 -0.229 -1.469 1.00 90.56 194 PHE A CA 1
ATOM 1502 C C . PHE A 1 194 ? 4.849 -0.787 -2.883 1.00 90.56 194 PHE A C 1
ATOM 1504 O O . PHE A 1 194 ? 5.708 -1.649 -3.109 1.00 90.56 194 PHE A O 1
ATOM 1511 N N . PHE A 1 195 ? 3.974 -0.339 -3.787 1.00 81.75 195 PHE A N 1
ATOM 1512 C CA . PHE A 1 195 ? 3.978 -0.740 -5.193 1.00 81.75 195 PHE A CA 1
ATOM 1513 C C . PHE A 1 195 ? 3.608 0.359 -6.202 1.00 81.75 195 PHE A C 1
ATOM 1515 O O . PHE A 1 195 ? 2.458 0.848 -6.152 1.00 81.75 195 PHE A O 1
#

Sequence (195 aa):
MSILIILVLAAPVNCNALRVEKNCNGRVAVLVDSSWDYSHGWSETDYVGIVRELTSALEYLGYGYDLVDEKTPQQELERYAILMAVTGSQGERILSYGKGTGRPVVVFYSLGAELAAALDILPGDFVLDKEEERPLELKKESPLTAGLMSHHSAIPWWGAYEHRFGKEAEVLLSTPNGLPVLVEQRGTAGHYIFF

Foldseek 3Di:
DACLLLQVQLPPCPLVVQVVPPQAPSAEEEEDEPPDDQVPDDPVDGPVNVVVVNVVSCVVVVGHYDYDYPPPDLSNVLRYQEYEYQECQVVVSQLCSQLVNLHEYEYEAYNHPNNCVVQVKADDHWDFDPPQVAAKDFPDDDSSCVCVVVVDVHHGAGTFGPIDGDPQKDQGIDTPVRGGRWIWGDDNSHTYIYD

Radius of gyration: 15.77 Å; chains: 1; bounding box: 34×36×39 Å

Secondary structure (DSSP, 8-state):
--THHHHHHHS---HHHHTTSTT--SPEEEE--TT--TTSS-TT--HHHHHHHHHHHHHHTT--EEEE-TTS-HHHHTTSSEEEEEESTTHHHHHHHHHHH--EEEEEEE--HHHHHHTTPBP--EEEPS-TTSPPEE----TTTTTHHHH-SS----EEE--B--TTEEEEEE-TT--EEEEEEEETTEEEEE-